Protein AF-0000000082201082 (afdb_homodimer)

pLDDT: mean 95.11, std 5.82, range [63.28, 98.88]

Sequence (204 aa):
MTQQGAVLQGYNNELVKCIEDLCMQREELNKQIQQAELEKNKLQHEIRILSEQLECVCESLAQKTASRNELDKILAETETAYMKILDSSRMLLNVLKKEVGNMTQQGAVLQGYNNELVKCIEDLCMQREELNKQIQQAELEKNKLQHEIRILSEQLECVCESLAQKTASRNELDKILAETETAYMKILDSSRMLLNVLKKEVGN

InterPro domains:
  IPR033362 SSNA1 family [PF27720] (6-101)
  IPR033362 SSNA1 family [PTHR28661] (2-101)

Secondary structure (DSSP, 8-state):
-HHHHHHHHHHHHHHHHHHHHHHHHHHHHHHHHHHHHHHHHHHHHHHHHHHHHHHHHHHHHHHHHHHHHHHHHHHHHHHHHHHHHHHHHHHHHHHHHHHHH-/-HHHHHHHHHHHHHHHHHHHHHHHHHHHHHHHHHHHHHHHHHHHHHHHHHHHHHHHHHHHHHHHHHHHHHHHHHHHHHHHHHHHHHHHHHHHHHHHHHHHH-

Organism: NCBI:txid1825980

Foldseek 3Di:
DVVVVVVVVVVVVVVVVVVVVVVVVVVVVVVVVVVVVVVVVVVVVVVVVVVVVVVVVVVVVVVVVVVVVVVVVVVVVVVVVVVVVVVVVVVVVVVVVVVVVD/DVVVVVVVVVVVVVVVVVVVVVVVVVVVVVVVVVVVVVVVVVVVVVVVVVVVVVVVVVVVVVVVVVVVVVVVVVVVVVVVVVVVVVVVVVVVVVVVVVVVVD

Solvent-accessible surface area (backbone atoms only — not comparable to full-atom values): 10753 Å² total; per-residue (Å²): 113,70,66,59,50,54,50,53,53,50,53,50,54,51,49,55,50,51,53,51,51,52,51,51,52,46,52,52,45,50,52,52,45,53,52,45,50,52,49,44,52,50,45,52,52,51,42,50,52,50,50,52,51,43,50,52,48,52,50,49,42,53,53,51,51,51,52,43,52,52,48,50,51,50,52,52,52,48,52,52,54,52,49,51,54,52,51,50,52,52,52,53,51,52,56,50,50,55,60,69,76,103,115,70,66,60,51,54,51,52,51,48,53,49,53,52,49,55,49,52,52,50,51,51,51,50,51,46,53,52,46,50,51,52,45,54,54,44,51,53,48,46,52,51,46,51,52,52,43,50,54,49,49,53,52,42,50,53,50,52,53,50,42,52,52,52,51,51,50,44,53,51,48,50,52,49,49,52,52,47,52,53,53,52,49,51,52,51,51,52,53,51,51,53,50,54,57,50,52,56,59,70,74,103

Radius of gyration: 44.05 Å; Cα contacts (8 Å, |Δi|>4): 65; chains: 2; bounding box: 27×140×74 Å

Structure (mmCIF, N/CA/C/O backbone):
data_AF-0000000082201082-model_v1
#
loop_
_entity.id
_entity.type
_entity.pdbx_description
1 polymer 'SSNA1 protein'
#
loop_
_atom_site.group_PDB
_atom_site.id
_atom_site.type_symbol
_atom_site.label_atom_id
_atom_site.label_alt_id
_atom_site.label_comp_id
_atom_site.label_asym_id
_atom_site.label_entity_id
_atom_site.label_seq_id
_atom_site.pdbx_PDB_ins_code
_atom_site.Cartn_x
_atom_site.Cartn_y
_atom_site.Cartn_z
_atom_site.occupancy
_atom_site.B_iso_or_equiv
_atom_site.auth_seq_id
_atom_site.auth_comp_id
_atom_site.auth_asym_id
_atom_site.auth_atom_id
_atom_site.pdbx_PDB_model_num
ATOM 1 N N . MET A 1 1 ? -5.82 -65.062 -29.922 1 63.28 1 MET A N 1
ATOM 2 C CA . MET A 1 1 ? -4.719 -64.188 -29.531 1 63.28 1 MET A CA 1
ATOM 3 C C . MET A 1 1 ? -4.91 -62.812 -30.109 1 63.28 1 MET A C 1
ATOM 5 O O . MET A 1 1 ? -4.469 -61.812 -29.516 1 63.28 1 MET A O 1
ATOM 9 N N . THR A 1 2 ? -5.66 -62.719 -31.188 1 74.75 2 THR A N 1
ATOM 10 C CA . THR A 1 2 ? -5.926 -61.5 -31.953 1 74.75 2 THR A CA 1
ATOM 11 C C . THR A 1 2 ? -6.742 -60.5 -31.125 1 74.75 2 THR A C 1
ATOM 13 O O . THR A 1 2 ? -6.449 -59.312 -31.125 1 74.75 2 THR A O 1
ATOM 16 N N . GLN A 1 3 ? -7.672 -61.062 -30.266 1 80.88 3 GLN A N 1
ATOM 17 C CA . GLN A 1 3 ? -8.562 -60.156 -29.531 1 80.88 3 GLN A CA 1
ATOM 18 C C . GLN A 1 3 ? -7.84 -59.5 -28.359 1 80.88 3 GLN A C 1
ATOM 20 O O . GLN A 1 3 ? -7.996 -58.312 -28.141 1 80.88 3 GLN A O 1
ATOM 25 N N . GLN A 1 4 ? -7.016 -60.25 -27.688 1 85.94 4 GLN A N 1
ATOM 26 C CA . GLN A 1 4 ? -6.27 -59.719 -26.547 1 85.94 4 GLN A CA 1
ATOM 27 C C . GLN A 1 4 ? -5.262 -58.656 -27 1 85.94 4 GLN A C 1
ATOM 29 O O . GLN A 1 4 ? -5.043 -57.656 -26.297 1 85.94 4 GLN A O 1
ATOM 34 N N . GLY A 1 5 ? -4.754 -58.875 -28.094 1 82.56 5 GLY A N 1
ATOM 35 C CA . GLY A 1 5 ? -3.826 -57.875 -28.641 1 82.56 5 GLY A CA 1
ATOM 36 C C . GLY A 1 5 ? -4.477 -56.531 -28.922 1 82.56 5 GLY A C 1
ATOM 37 O O . GLY A 1 5 ? -3.902 -55.5 -28.625 1 82.56 5 GLY A O 1
ATOM 38 N N . ALA A 1 6 ? -5.645 -56.625 -29.469 1 86.31 6 ALA A N 1
ATOM 39 C CA . ALA A 1 6 ? -6.391 -55.406 -29.766 1 86.31 6 ALA A CA 1
ATOM 40 C C . ALA A 1 6 ? -6.762 -54.656 -28.484 1 86.31 6 ALA A C 1
ATOM 42 O O . ALA A 1 6 ? -6.695 -53.438 -28.422 1 86.31 6 ALA A O 1
ATOM 43 N N . VAL A 1 7 ? -7.055 -55.375 -27.438 1 87.81 7 VAL A N 1
ATOM 44 C CA . VAL A 1 7 ? -7.434 -54.812 -26.156 1 87.81 7 VAL A CA 1
ATOM 45 C C . VAL A 1 7 ? -6.234 -54.094 -25.516 1 87.81 7 VAL A C 1
ATOM 47 O O . VAL A 1 7 ? -6.348 -52.969 -25.031 1 87.81 7 VAL A O 1
ATOM 50 N N . LEU A 1 8 ? -5.043 -54.781 -25.562 1 87.69 8 LEU A N 1
ATOM 51 C CA . LEU A 1 8 ? -3.826 -54.188 -25 1 87.69 8 LEU A CA 1
ATOM 52 C C . LEU A 1 8 ? -3.461 -52.906 -25.734 1 87.69 8 LEU A C 1
ATOM 54 O O . LEU A 1 8 ? -3.035 -51.938 -25.094 1 87.69 8 LEU A O 1
ATOM 58 N N . GLN A 1 9 ? -3.566 -52.938 -27.031 1 91.12 9 GLN A N 1
ATOM 59 C CA . GLN A 1 9 ? -3.303 -51.75 -27.812 1 91.12 9 GLN A CA 1
ATOM 60 C C . GLN A 1 9 ? -4.258 -50.625 -27.438 1 91.12 9 GLN A C 1
ATOM 62 O O . GLN A 1 9 ? -3.859 -49.438 -27.375 1 91.12 9 GLN A O 1
ATOM 67 N N . GLY A 1 10 ? -5.516 -51 -27.219 1 90.94 10 GLY A N 1
ATOM 68 C CA . GLY A 1 10 ? -6.492 -50 -26.781 1 90.94 10 GLY A CA 1
ATOM 69 C C . GLY A 1 10 ? -6.137 -49.344 -25.453 1 90.94 10 GLY A C 1
ATOM 70 O O . GLY A 1 10 ? -6.191 -48.125 -25.328 1 90.94 10 GLY A O 1
ATOM 71 N N . TYR A 1 11 ? -5.758 -50.125 -24.438 1 90.62 11 TYR A N 1
ATOM 72 C CA . TYR A 1 11 ? -5.348 -49.625 -23.141 1 90.62 11 TYR A CA 1
ATOM 73 C C . TYR A 1 11 ? -4.141 -48.688 -23.266 1 90.62 11 TYR A C 1
ATOM 75 O O . TYR A 1 11 ? -4.102 -47.625 -22.656 1 90.62 11 TYR A O 1
ATOM 83 N N . ASN A 1 12 ? -3.197 -49.125 -24.125 1 91.12 12 ASN A N 1
ATOM 84 C CA . ASN A 1 12 ? -1.997 -48.344 -24.344 1 91.12 12 ASN A CA 1
ATOM 85 C C . ASN A 1 12 ? -2.33 -46.969 -24.938 1 91.12 12 ASN A C 1
ATOM 87 O O . ASN A 1 12 ? -1.821 -45.938 -24.469 1 91.12 12 ASN A O 1
ATOM 91 N N . ASN A 1 13 ? -3.18 -46.969 -25.906 1 94.06 13 ASN A N 1
ATOM 92 C CA . ASN A 1 13 ? -3.584 -45.688 -26.531 1 94.06 13 ASN A CA 1
ATOM 93 C C . ASN A 1 13 ? -4.281 -44.781 -25.531 1 94.06 13 ASN A C 1
ATOM 95 O O . ASN A 1 13 ? -4.023 -43.562 -25.5 1 94.06 13 ASN A O 1
ATOM 99 N N . GLU A 1 14 ? -5.141 -45.406 -24.688 1 94.38 14 GLU A N 1
ATOM 100 C CA . GLU A 1 14 ? -5.852 -44.625 -23.672 1 94.38 14 GLU A CA 1
ATOM 101 C C . GLU A 1 14 ? -4.891 -44.062 -22.625 1 94.38 14 GLU A C 1
ATOM 103 O O . GLU A 1 14 ? -5.027 -42.938 -22.188 1 94.38 14 GLU A O 1
ATOM 108 N N . LEU A 1 15 ? -3.912 -44.844 -22.234 1 94.44 15 LEU A N 1
ATOM 109 C CA . LEU A 1 15 ? -2.914 -44.406 -21.266 1 94.44 15 LEU A CA 1
ATOM 110 C C . LEU A 1 15 ? -2.092 -43.25 -21.812 1 94.44 15 LEU A C 1
ATOM 112 O O . LEU A 1 15 ? -1.869 -42.25 -21.109 1 94.44 15 LEU A O 1
ATOM 116 N N . VAL A 1 16 ? -1.631 -43.375 -23.047 1 93.94 16 VAL A N 1
ATOM 117 C CA . VAL A 1 16 ? -0.824 -42.312 -23.672 1 93.94 16 VAL A CA 1
ATOM 118 C C . VAL A 1 16 ? -1.623 -41.031 -23.75 1 93.94 16 VAL A C 1
ATOM 120 O O . VAL A 1 16 ? -1.108 -39.938 -23.438 1 93.94 16 VAL A O 1
ATOM 123 N N . LYS A 1 17 ? -2.885 -41.188 -24.078 1 96.19 17 LYS A N 1
ATOM 124 C CA . LYS A 1 17 ? -3.752 -40 -24.156 1 96.19 17 LYS A CA 1
ATOM 125 C C . LYS A 1 17 ? -3.924 -39.344 -22.797 1 96.19 17 LYS A C 1
ATOM 127 O O . LYS A 1 17 ? -3.879 -38.125 -22.688 1 96.19 17 LYS A O 1
ATOM 132 N N . CYS A 1 18 ? -4.141 -40.125 -21.844 1 95.5 18 CYS A N 1
ATOM 133 C CA . CYS A 1 18 ? -4.34 -39.625 -20.484 1 95.5 18 CYS A CA 1
ATOM 134 C C . CYS A 1 18 ? -3.102 -38.875 -20 1 95.5 18 CYS A C 1
ATOM 136 O O . CYS A 1 18 ? -3.211 -37.812 -19.391 1 95.5 18 CYS A O 1
ATOM 138 N N . ILE A 1 19 ? -1.917 -39.406 -20.234 1 95.5 19 ILE A N 1
ATOM 139 C CA . ILE A 1 19 ? -0.666 -38.781 -19.812 1 95.5 19 ILE A CA 1
ATOM 140 C C . ILE A 1 19 ? -0.489 -37.438 -20.531 1 95.5 19 ILE A C 1
ATOM 142 O O . ILE A 1 19 ? -0.065 -36.438 -19.938 1 95.5 19 ILE A O 1
ATOM 146 N N . GLU A 1 20 ? -0.812 -37.469 -21.797 1 96.56 20 GLU A N 1
ATOM 147 C CA . GLU A 1 20 ? -0.73 -36.219 -22.562 1 96.56 20 GLU A CA 1
ATOM 148 C C . GLU A 1 20 ? -1.664 -35.156 -21.984 1 96.56 20 GLU A C 1
ATOM 150 O O . GLU A 1 20 ? -1.295 -34 -21.891 1 96.56 20 GLU A O 1
ATOM 155 N N . ASP A 1 21 ? -2.875 -35.562 -21.641 1 97.12 21 ASP A N 1
ATOM 156 C CA . ASP A 1 21 ? -3.844 -34.625 -21.047 1 97.12 21 ASP A CA 1
ATOM 157 C C . ASP A 1 21 ? -3.318 -34.062 -19.734 1 97.12 21 ASP A C 1
ATOM 159 O O . ASP A 1 21 ? -3.471 -32.875 -19.469 1 97.12 21 ASP A O 1
ATOM 163 N N . LEU A 1 22 ? -2.764 -34.875 -18.938 1 96.94 22 LEU A N 1
ATOM 164 C CA . LEU A 1 22 ? -2.195 -34.406 -17.672 1 96.94 22 LEU A CA 1
ATOM 165 C C . LEU A 1 22 ? -1.064 -33.438 -17.891 1 96.94 22 LEU A C 1
ATOM 167 O O . LEU A 1 22 ? -0.954 -32.438 -17.172 1 96.94 22 LEU A O 1
ATOM 171 N N . CYS A 1 23 ? -0.235 -33.656 -18.906 1 96.38 23 CYS A N 1
ATOM 172 C CA . CYS A 1 23 ? 0.852 -32.75 -19.25 1 96.38 23 CYS A CA 1
ATOM 173 C C . CYS A 1 23 ? 0.312 -31.391 -19.672 1 96.38 23 CYS A C 1
ATOM 175 O O . CYS A 1 23 ? 0.855 -30.344 -19.297 1 96.38 23 CYS A O 1
ATOM 177 N N . MET A 1 24 ? -0.722 -31.438 -20.406 1 97.38 24 MET A N 1
ATOM 178 C CA . MET A 1 24 ? -1.335 -30.188 -20.859 1 97.38 24 MET A CA 1
ATOM 179 C C . MET A 1 24 ? -1.891 -29.406 -19.672 1 97.38 24 MET A C 1
ATOM 181 O O . MET A 1 24 ? -1.757 -28.172 -19.625 1 97.38 24 MET A O 1
ATOM 185 N N . GLN A 1 25 ? -2.49 -30.125 -18.781 1 97.38 25 GLN A N 1
ATOM 186 C CA . GLN A 1 25 ? -3.014 -29.484 -17.578 1 97.38 25 GLN A CA 1
ATOM 187 C C . GLN A 1 25 ? -1.896 -28.828 -16.781 1 97.38 25 GLN A C 1
ATOM 189 O O . GLN A 1 25 ? -2.047 -27.703 -16.281 1 97.38 25 GLN A O 1
ATOM 194 N N . ARG A 1 26 ? -0.823 -29.516 -16.625 1 98.19 26 ARG A N 1
ATOM 195 C CA . ARG A 1 26 ? 0.329 -28.984 -15.898 1 98.19 26 ARG A CA 1
ATOM 196 C C . ARG A 1 26 ? 0.864 -27.719 -16.578 1 98.19 26 ARG A C 1
ATOM 198 O O . ARG A 1 26 ? 1.202 -26.75 -15.906 1 98.19 26 ARG A O 1
ATOM 205 N N . GLU A 1 27 ? 0.968 -27.781 -17.891 1 97.19 27 GLU A N 1
ATOM 206 C CA . GLU A 1 27 ? 1.454 -26.625 -18.625 1 97.19 27 GLU A CA 1
ATOM 207 C C . GLU A 1 27 ? 0.532 -25.422 -18.438 1 97.19 27 GLU A C 1
ATOM 209 O O . GLU A 1 27 ? 1 -24.281 -18.312 1 97.19 27 GLU A O 1
ATOM 214 N N . GLU A 1 28 ? -0.729 -25.719 -18.5 1 97.44 28 GLU A N 1
ATOM 215 C CA . GLU A 1 28 ? -1.697 -24.641 -18.281 1 97.44 28 GLU A CA 1
ATOM 216 C C . GLU A 1 28 ? -1.565 -24.047 -16.891 1 97.44 28 GLU A C 1
ATOM 218 O O . GLU A 1 28 ? -1.606 -22.828 -16.719 1 97.44 28 GLU A O 1
ATOM 223 N N . LEU A 1 29 ? -1.402 -24.844 -15.891 1 98.19 29 LEU A N 1
ATOM 224 C CA . LEU A 1 29 ? -1.2 -24.375 -14.523 1 98.19 29 LEU A CA 1
ATOM 225 C C . LEU A 1 29 ? 0.074 -23.531 -14.422 1 98.19 29 LEU A C 1
ATOM 227 O O . LEU A 1 29 ? 0.088 -22.5 -13.766 1 98.19 29 LEU A O 1
ATOM 231 N N . ASN A 1 30 ? 1.052 -23.984 -15.07 1 98.19 30 ASN A N 1
ATOM 232 C CA . ASN A 1 30 ? 2.305 -23.234 -15.07 1 98.19 30 ASN A CA 1
ATOM 233 C C . ASN A 1 30 ? 2.123 -21.828 -15.656 1 98.19 30 ASN A C 1
ATOM 235 O O . ASN A 1 30 ? 2.652 -20.859 -15.125 1 98.19 30 ASN A O 1
ATOM 239 N N . LYS A 1 31 ? 1.39 -21.812 -16.719 1 98.31 31 LYS A N 1
ATOM 240 C CA . LYS A 1 31 ? 1.106 -20.516 -17.328 1 98.31 31 LYS A CA 1
ATOM 241 C C . LYS A 1 31 ? 0.348 -19.609 -16.359 1 98.31 31 LYS A C 1
ATOM 243 O O . LYS A 1 31 ? 0.66 -18.422 -16.234 1 98.31 31 LYS A O 1
ATOM 248 N N . GLN A 1 32 ? -0.612 -20.156 -15.711 1 98.38 32 GLN A N 1
ATOM 249 C CA . GLN A 1 32 ? -1.403 -19.391 -14.75 1 98.38 32 GLN A CA 1
ATOM 250 C C . GLN A 1 32 ? -0.54 -18.906 -13.594 1 98.38 32 GLN A C 1
ATOM 252 O O . GLN A 1 32 ? -0.704 -17.781 -13.117 1 98.38 32 GLN A O 1
ATOM 257 N N . ILE A 1 33 ? 0.316 -19.672 -13.148 1 98.81 33 ILE A N 1
ATOM 258 C CA . ILE A 1 33 ? 1.214 -19.312 -12.055 1 98.81 33 ILE A CA 1
ATOM 259 C C . ILE A 1 33 ? 2.127 -18.172 -12.484 1 98.81 33 ILE A C 1
ATOM 261 O O . ILE A 1 33 ? 2.32 -17.203 -11.742 1 98.81 33 ILE A O 1
ATOM 265 N N . GLN A 1 34 ? 2.643 -18.281 -13.641 1 98.56 34 GLN A N 1
ATOM 266 C CA . GLN A 1 34 ? 3.504 -17.219 -14.156 1 98.56 34 GLN A CA 1
ATOM 267 C C . GLN A 1 34 ? 2.754 -15.898 -14.25 1 98.56 34 GLN A C 1
ATOM 269 O O . GLN A 1 34 ? 3.287 -14.852 -13.883 1 98.56 34 GLN A O 1
ATOM 274 N N . GLN A 1 35 ? 1.575 -15.969 -14.719 1 98.31 35 GLN A N 1
ATOM 275 C CA . GLN A 1 35 ? 0.752 -14.773 -14.828 1 98.31 35 GLN A CA 1
ATOM 276 C C . GLN A 1 35 ? 0.464 -14.172 -13.453 1 98.31 35 GLN A C 1
ATOM 278 O O . GLN A 1 35 ? 0.533 -12.961 -13.266 1 98.31 35 GLN A O 1
ATOM 283 N N . ALA A 1 36 ? 0.2 -14.977 -12.531 1 98.06 36 ALA A N 1
ATOM 284 C CA . ALA A 1 36 ? -0.081 -14.523 -11.172 1 98.06 36 ALA A CA 1
ATOM 285 C C . ALA A 1 36 ? 1.162 -13.914 -10.531 1 98.06 36 ALA A C 1
ATOM 287 O O . ALA A 1 36 ? 1.068 -12.93 -9.797 1 98.06 36 ALA A O 1
ATOM 288 N N . GLU A 1 37 ? 2.266 -14.523 -10.797 1 98.56 37 GLU A N 1
ATOM 289 C CA . GLU A 1 37 ? 3.521 -13.992 -10.281 1 98.56 37 GLU A CA 1
ATOM 290 C C . GLU A 1 37 ? 3.791 -12.594 -10.828 1 98.56 37 GLU A C 1
ATOM 292 O O . GLU A 1 37 ? 4.262 -11.719 -10.102 1 98.56 37 GLU A O 1
ATOM 297 N N . LEU A 1 38 ? 3.557 -12.414 -12.07 1 98.25 38 LEU A N 1
ATOM 298 C CA . LEU A 1 38 ? 3.725 -11.094 -12.672 1 98.25 38 LEU A CA 1
ATOM 299 C C . LEU A 1 38 ? 2.793 -10.078 -12.016 1 98.25 38 LEU A C 1
ATOM 301 O O . LEU A 1 38 ? 3.207 -8.961 -11.719 1 98.25 38 LEU A O 1
ATOM 305 N N . GLU A 1 39 ? 1.596 -10.484 -11.844 1 98.44 39 GLU A N 1
ATOM 306 C CA . GLU A 1 39 ? 0.634 -9.617 -11.172 1 98.44 39 GLU A CA 1
ATOM 307 C C . GLU A 1 39 ? 1.084 -9.289 -9.75 1 98.44 39 GLU A C 1
ATOM 309 O O . GLU A 1 39 ? 0.99 -8.141 -9.312 1 98.44 39 GLU A O 1
ATOM 314 N N . LYS A 1 40 ? 1.502 -10.227 -9.031 1 98.81 40 LYS A N 1
ATOM 315 C CA . LYS A 1 40 ? 2.016 -10.047 -7.68 1 98.81 40 LYS A CA 1
ATOM 316 C C . LYS A 1 40 ? 3.121 -8.992 -7.648 1 98.81 40 LYS A C 1
ATOM 318 O O . LYS A 1 40 ? 3.107 -8.094 -6.801 1 98.81 40 LYS A O 1
ATOM 323 N N . ASN A 1 41 ? 4.051 -9.148 -8.555 1 98.75 41 ASN A N 1
ATOM 324 C CA . ASN A 1 41 ? 5.172 -8.219 -8.617 1 98.75 41 ASN A CA 1
ATOM 325 C C . ASN A 1 41 ? 4.703 -6.797 -8.914 1 98.75 41 ASN A C 1
ATOM 327 O O . ASN A 1 41 ? 5.223 -5.832 -8.352 1 98.75 41 ASN A O 1
ATOM 331 N N . LYS A 1 42 ? 3.785 -6.711 -9.789 1 98.75 42 LYS A N 1
ATOM 332 C CA . LYS A 1 42 ? 3.227 -5.406 -10.133 1 98.75 42 LYS A CA 1
ATOM 333 C C . LYS A 1 42 ? 2.568 -4.754 -8.922 1 98.75 42 LYS A C 1
ATOM 335 O O . LYS A 1 42 ? 2.811 -3.582 -8.633 1 98.75 42 LYS A O 1
ATOM 340 N N . LEU A 1 43 ? 1.764 -5.48 -8.211 1 98.88 43 LEU A N 1
ATOM 341 C CA . LEU A 1 43 ? 1.062 -4.973 -7.035 1 98.88 43 LEU A CA 1
ATOM 342 C C . LEU A 1 43 ? 2.047 -4.57 -5.941 1 98.88 43 LEU A C 1
ATOM 344 O O . LEU A 1 43 ? 1.912 -3.506 -5.336 1 98.88 43 LEU A O 1
ATOM 348 N N . GLN A 1 44 ? 3.006 -5.367 -5.715 1 98.81 44 GLN A N 1
ATOM 349 C CA . GLN A 1 44 ? 4.023 -5.074 -4.715 1 98.81 44 GLN A CA 1
ATOM 350 C C . GLN A 1 44 ? 4.754 -3.771 -5.035 1 98.81 44 GLN A C 1
ATOM 352 O O . GLN A 1 44 ? 5.027 -2.969 -4.145 1 98.81 44 GLN A O 1
ATOM 357 N N . HIS A 1 45 ? 5.102 -3.656 -6.32 1 98.69 45 HIS A N 1
ATOM 358 C CA . HIS A 1 45 ? 5.785 -2.441 -6.746 1 98.69 45 HIS A CA 1
ATOM 359 C C . HIS A 1 45 ? 4.91 -1.211 -6.531 1 98.69 45 HIS A C 1
ATOM 361 O O . HIS A 1 45 ? 5.379 -0.198 -6.004 1 98.69 45 HIS A O 1
ATOM 367 N N . GLU A 1 46 ? 3.639 -1.274 -6.852 1 98.69 46 GLU A N 1
ATOM 368 C CA . GLU A 1 46 ? 2.701 -0.168 -6.676 1 98.69 46 GLU A CA 1
ATOM 369 C C . GLU A 1 46 ? 2.531 0.185 -5.203 1 98.69 46 GLU A C 1
ATOM 371 O O . GLU A 1 46 ? 2.529 1.362 -4.836 1 98.69 46 GLU A O 1
ATOM 376 N N . ILE A 1 47 ? 2.408 -0.763 -4.367 1 98.88 47 ILE A N 1
ATOM 377 C CA . ILE A 1 47 ? 2.258 -0.553 -2.93 1 98.88 47 ILE A CA 1
ATOM 378 C C . ILE A 1 47 ? 3.504 0.137 -2.377 1 98.88 47 ILE A C 1
ATOM 380 O O . ILE A 1 47 ? 3.4 1.056 -1.561 1 98.88 47 ILE A O 1
ATOM 384 N N . ARG A 1 48 ? 4.625 -0.337 -2.896 1 98.75 48 ARG A N 1
ATOM 385 C CA . ARG A 1 48 ? 5.883 0.252 -2.447 1 98.75 48 ARG A CA 1
ATOM 386 C C . ARG A 1 48 ? 5.941 1.739 -2.781 1 98.75 48 ARG A C 1
ATOM 388 O O . ARG A 1 48 ? 6.289 2.559 -1.929 1 98.75 48 ARG A O 1
ATOM 395 N N . ILE A 1 49 ? 5.551 2.098 -3.984 1 98.81 49 ILE A N 1
ATOM 396 C CA . ILE A 1 49 ? 5.574 3.484 -4.438 1 98.81 49 ILE A CA 1
ATOM 397 C C . ILE A 1 49 ? 4.621 4.32 -3.592 1 98.81 49 ILE A C 1
ATOM 399 O O . ILE A 1 49 ? 4.992 5.387 -3.096 1 98.81 49 ILE A O 1
ATOM 403 N N . LEU A 1 50 ? 3.473 3.916 -3.365 1 98.81 50 LEU A N 1
ATOM 404 C CA . LEU A 1 50 ? 2.469 4.637 -2.59 1 98.81 50 LEU A CA 1
ATOM 405 C C . LEU A 1 50 ? 2.904 4.777 -1.136 1 98.81 50 LEU A C 1
ATOM 407 O O . LEU A 1 50 ? 2.654 5.805 -0.505 1 98.81 50 LEU A O 1
ATOM 411 N N . SER A 1 51 ? 3.545 3.752 -0.596 1 98.75 51 SER A N 1
ATOM 412 C CA . SER A 1 51 ? 4.027 3.791 0.781 1 98.75 51 SER A CA 1
ATOM 413 C C . SER A 1 51 ? 5.102 4.855 0.959 1 98.75 51 SER A C 1
ATOM 415 O O . SER A 1 51 ? 5.145 5.539 1.985 1 98.75 51 SER A O 1
ATOM 417 N N . GLU A 1 52 ? 5.969 4.938 -0.022 1 98.62 52 GLU A N 1
ATOM 418 C CA . GLU A 1 52 ? 6.984 5.984 0.018 1 98.62 52 GLU A CA 1
ATOM 419 C C . GLU A 1 52 ? 6.348 7.371 -0.025 1 98.62 52 GLU A C 1
ATOM 421 O O . GLU A 1 52 ? 6.762 8.273 0.707 1 98.62 52 GLU A O 1
ATOM 426 N N . GLN A 1 53 ? 5.395 7.547 -0.887 1 98.69 53 GLN A N 1
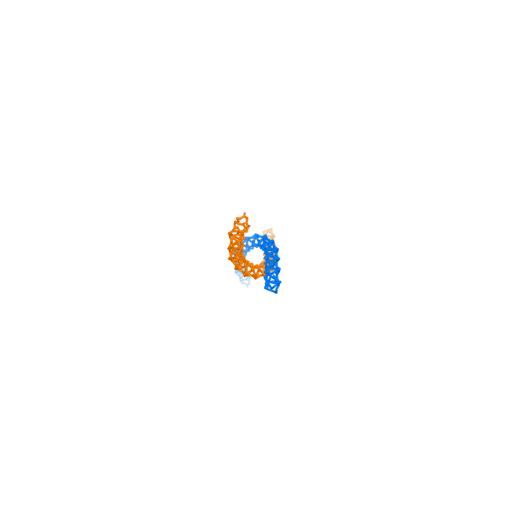ATOM 427 C CA . GLN A 1 5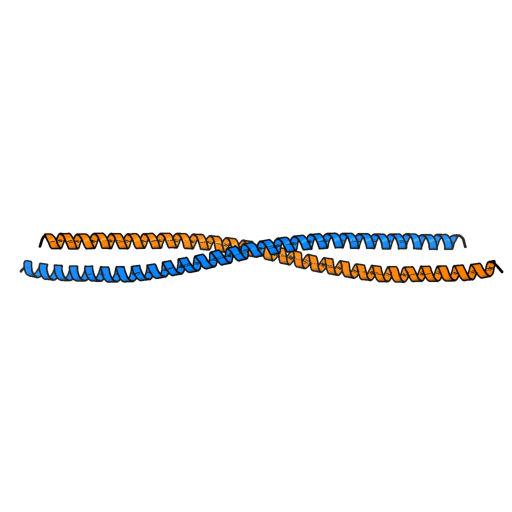3 ? 4.66 8.805 -0.958 1 98.69 53 GLN A CA 1
ATOM 428 C C . GLN A 1 53 ? 3.971 9.109 0.368 1 98.69 53 GLN A C 1
ATOM 430 O O . GLN A 1 53 ? 3.979 10.258 0.826 1 98.69 53 GLN A O 1
ATOM 435 N N . LEU A 1 54 ? 3.322 8.102 0.975 1 98.75 54 LEU A N 1
ATOM 436 C CA . LEU A 1 54 ? 2.658 8.25 2.266 1 98.75 54 LEU A CA 1
ATOM 437 C C . LEU A 1 54 ? 3.643 8.719 3.332 1 98.75 54 LEU A C 1
ATOM 439 O O . LEU A 1 54 ? 3.32 9.594 4.137 1 98.75 54 LEU A O 1
ATOM 443 N N . GLU A 1 55 ? 4.832 8.164 3.334 1 98.62 55 GLU A N 1
ATOM 444 C CA . GLU A 1 55 ? 5.863 8.562 4.289 1 98.62 55 GLU A CA 1
ATOM 445 C C . GLU A 1 55 ? 6.234 10.031 4.129 1 98.62 55 GLU A C 1
ATOM 447 O O . GLU A 1 55 ? 6.344 10.758 5.113 1 98.62 55 GLU A O 1
ATOM 452 N N . CYS A 1 56 ? 6.426 10.461 2.918 1 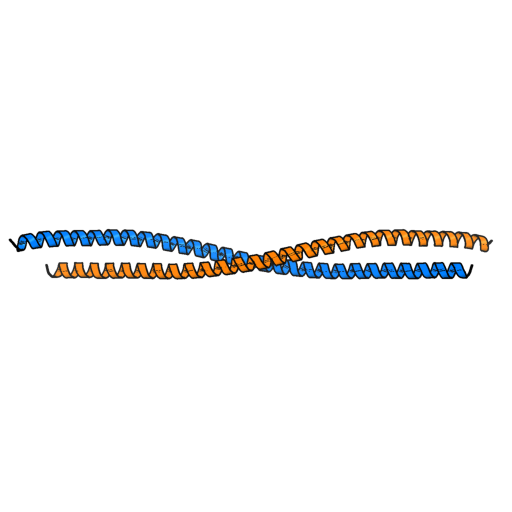98.56 56 CYS A N 1
ATOM 453 C CA . CYS A 1 56 ? 6.754 11.852 2.633 1 98.56 56 CYS A CA 1
ATOM 454 C C . CYS A 1 56 ? 5.648 12.781 3.127 1 98.56 56 CYS A C 1
ATOM 456 O O . CYS A 1 56 ? 5.93 13.805 3.76 1 98.56 56 CYS A O 1
ATOM 458 N N . VAL A 1 57 ? 4.41 12.445 2.805 1 98.75 57 VAL A N 1
ATOM 459 C CA . VAL A 1 57 ? 3.271 13.258 3.229 1 98.75 57 VAL A CA 1
ATOM 460 C C . VAL A 1 57 ? 3.213 13.305 4.754 1 98.75 57 VAL A C 1
ATOM 462 O O . VAL A 1 57 ? 2.957 14.359 5.34 1 98.75 57 VAL A O 1
ATOM 465 N N . CYS A 1 58 ? 3.451 12.156 5.402 1 98.44 58 CYS A N 1
ATOM 466 C CA . CYS A 1 58 ? 3.438 12.102 6.859 1 98.44 58 CYS A CA 1
ATOM 467 C C . CYS A 1 58 ? 4.52 12.992 7.453 1 98.44 58 CYS A C 1
ATOM 469 O O . CYS A 1 58 ? 4.281 13.695 8.438 1 98.44 58 CYS A O 1
ATOM 471 N N . GLU A 1 59 ? 5.684 13.023 6.824 1 98.38 59 GLU A N 1
ATOM 472 C CA . GLU A 1 59 ? 6.766 13.891 7.277 1 98.38 59 GLU A CA 1
ATOM 473 C C . GLU A 1 59 ? 6.398 15.367 7.109 1 98.38 59 GLU A C 1
ATOM 475 O O . GLU A 1 59 ? 6.633 16.172 8.008 1 98.38 59 GLU A O 1
ATOM 480 N N . SER A 1 60 ? 5.879 15.68 5.977 1 98.31 60 SER A N 1
ATOM 481 C CA . SER A 1 60 ? 5.43 17.031 5.703 1 98.31 60 SER A CA 1
ATOM 482 C C . SER A 1 60 ? 4.367 17.484 6.703 1 98.31 60 SER A C 1
ATOM 484 O O . SER A 1 60 ? 4.422 18.609 7.215 1 98.31 60 SER A O 1
ATOM 486 N N . LEU A 1 61 ? 3.379 16.656 6.973 1 98.56 61 LEU A N 1
ATOM 487 C CA . LEU A 1 61 ? 2.311 16.922 7.926 1 98.56 61 LEU A CA 1
ATOM 488 C C . LEU A 1 61 ? 2.879 17.203 9.312 1 98.56 61 LEU A C 1
ATOM 490 O O . LEU A 1 61 ? 2.459 18.141 9.984 1 98.56 61 LEU A O 1
ATOM 494 N N . ALA A 1 62 ? 3.867 16.422 9.719 1 98.19 62 ALA A N 1
ATOM 495 C CA . ALA A 1 62 ? 4.488 16.594 11.031 1 98.19 62 ALA A CA 1
ATOM 496 C C . ALA A 1 62 ? 5.203 17.938 11.133 1 98.19 62 ALA A C 1
ATOM 498 O O . ALA A 1 62 ? 5.07 18.641 12.133 1 98.19 62 ALA A O 1
ATOM 499 N N . GLN A 1 63 ? 5.926 18.297 10.062 1 98.5 63 GLN A N 1
ATOM 500 C CA . GLN A 1 63 ? 6.652 19.562 10.023 1 98.5 63 GLN A CA 1
ATOM 501 C C . GLN A 1 63 ? 5.691 20.75 10.07 1 98.5 63 GLN A C 1
ATOM 503 O O . GLN A 1 63 ? 5.895 21.688 10.836 1 98.5 63 GLN A O 1
ATOM 508 N N . LYS A 1 64 ? 4.699 20.734 9.305 1 98.44 64 LYS A N 1
ATOM 509 C CA . LYS A 1 64 ? 3.725 21.812 9.242 1 98.44 64 LYS A CA 1
ATOM 510 C C . LYS A 1 64 ? 2.973 21.953 10.562 1 98.44 64 LYS A C 1
ATOM 512 O O . LYS A 1 64 ? 2.709 23.062 11.023 1 98.44 64 LYS A O 1
ATOM 517 N N . THR A 1 65 ? 2.627 20.812 11.133 1 98.62 65 THR A N 1
ATOM 518 C CA . THR A 1 65 ? 1.939 20.812 12.422 1 98.62 65 THR A CA 1
ATOM 519 C C . THR A 1 65 ? 2.824 21.422 13.508 1 98.62 65 THR A C 1
ATOM 521 O O . THR A 1 65 ? 2.355 22.219 14.32 1 98.62 65 THR A O 1
ATOM 524 N N . ALA A 1 66 ? 4.098 21.109 13.523 1 98.06 66 ALA A N 1
ATOM 525 C CA . ALA A 1 66 ? 5.039 21.688 14.484 1 98.06 66 ALA A CA 1
ATOM 526 C C . ALA A 1 66 ? 5.141 23.203 14.305 1 98.06 66 ALA A C 1
ATOM 528 O O . ALA A 1 66 ? 5.133 23.938 15.289 1 98.06 66 ALA A O 1
ATOM 529 N N . SER A 1 67 ? 5.25 23.625 13.102 1 98.38 67 SER A N 1
ATOM 530 C CA . SER A 1 67 ? 5.312 25.047 12.789 1 98.38 67 SER A CA 1
ATOM 531 C C . SER A 1 67 ? 4.062 25.766 13.281 1 98.38 67 SER A C 1
ATOM 533 O O . SER A 1 67 ? 4.156 26.844 13.867 1 98.38 67 SER A O 1
ATOM 535 N N . ARG A 1 68 ? 2.928 25.203 12.945 1 98.44 68 ARG A N 1
ATOM 536 C CA . ARG A 1 68 ? 1.661 25.781 13.391 1 98.44 68 ARG A CA 1
ATOM 537 C C . ARG A 1 68 ? 1.62 25.891 14.906 1 98.44 68 ARG A C 1
ATOM 539 O O . ARG A 1 68 ? 1.198 26.922 15.445 1 98.44 68 ARG A O 1
ATOM 546 N N . ASN A 1 69 ? 2.07 24.906 15.641 1 98.19 69 ASN A N 1
ATOM 547 C CA . ASN A 1 69 ? 2.082 24.906 17.094 1 98.19 69 ASN A CA 1
ATOM 548 C C . ASN A 1 69 ? 2.986 26 17.656 1 98.19 69 ASN A C 1
ATOM 550 O O . ASN A 1 69 ? 2.631 26.672 18.625 1 98.19 69 ASN A O 1
ATOM 554 N N . GLU A 1 70 ? 4.117 26.18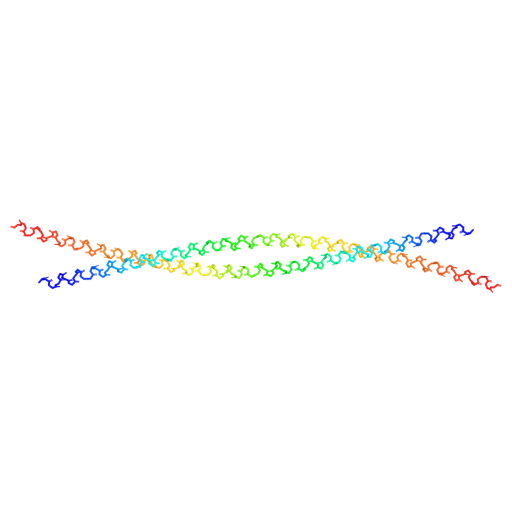8 17.016 1 97.69 70 GLU A N 1
ATOM 555 C CA . GLU A 1 70 ? 5.016 27.266 17.422 1 97.69 70 GLU A CA 1
ATOM 556 C C . GLU A 1 70 ? 4.363 28.641 17.203 1 97.69 70 GLU A C 1
ATOM 558 O O . GLU A 1 70 ? 4.453 29.516 18.078 1 97.69 70 GLU A O 1
ATOM 563 N N . LEU A 1 71 ? 3.719 28.766 16.094 1 97.81 71 LEU A N 1
ATOM 564 C CA . LEU A 1 71 ? 3.014 30 15.797 1 97.81 71 LEU A CA 1
ATOM 565 C C . LEU A 1 71 ? 1.903 30.25 16.812 1 97.81 71 LEU A C 1
ATOM 567 O O . LEU A 1 71 ? 1.694 31.391 17.25 1 97.81 71 LEU A O 1
ATOM 571 N N . ASP A 1 72 ? 1.205 29.281 17.188 1 98 72 ASP A N 1
ATOM 572 C CA . ASP A 1 72 ? 0.16 29.391 18.203 1 98 72 ASP A CA 1
ATOM 573 C C . ASP A 1 72 ? 0.732 29.875 19.531 1 98 72 ASP A C 1
ATOM 575 O O . ASP A 1 72 ? 0.138 30.719 20.203 1 98 72 ASP A O 1
ATOM 579 N N . LYS A 1 73 ? 1.873 29.359 19.859 1 97.94 73 LYS A N 1
ATOM 580 C CA . LYS A 1 73 ? 2.541 29.797 21.078 1 97.94 73 LYS A CA 1
ATOM 581 C C . LYS A 1 73 ? 2.932 31.266 21 1 97.94 73 LYS A C 1
ATOM 583 O O . LYS A 1 73 ? 2.691 32.031 21.938 1 97.94 73 LYS A O 1
ATOM 588 N N . ILE A 1 74 ? 3.465 31.609 19.906 1 98 74 ILE A N 1
ATOM 589 C CA . ILE A 1 74 ? 3.879 33 19.703 1 98 74 ILE A CA 1
ATOM 590 C C . ILE A 1 74 ? 2.664 33.906 19.766 1 98 74 ILE A C 1
ATOM 592 O O . ILE A 1 74 ? 2.701 34.938 20.453 1 98 74 ILE A O 1
ATOM 596 N N . LEU A 1 75 ? 1.628 33.562 19.109 1 97.69 75 LEU A N 1
ATOM 597 C CA . LEU A 1 75 ? 0.414 34.375 19.062 1 97.69 75 LEU A CA 1
ATOM 598 C C . LEU A 1 75 ? -0.194 34.5 20.453 1 97.69 75 LEU A C 1
ATOM 600 O O . LEU A 1 75 ? -0.624 35.594 20.828 1 97.69 75 LEU A O 1
ATOM 604 N N . ALA A 1 76 ? -0.2 33.5 21.219 1 97.38 76 ALA A N 1
ATOM 605 C CA . ALA A 1 76 ? -0.732 33.531 22.578 1 97.38 76 ALA A CA 1
ATOM 606 C C . ALA A 1 76 ? 0.093 34.469 23.453 1 97.38 76 ALA A C 1
ATOM 608 O O . ALA A 1 76 ? -0.459 35.312 24.172 1 97.38 76 ALA A O 1
ATOM 609 N N . GLU A 1 77 ? 1.394 34.344 23.344 1 97.75 77 GLU A N 1
ATOM 610 C CA . GLU A 1 77 ? 2.303 35.188 24.125 1 97.75 77 GLU A CA 1
ATOM 611 C C . GLU A 1 77 ? 2.176 36.656 23.719 1 97.75 77 GLU A C 1
ATOM 613 O O . GLU A 1 77 ? 2.16 37.562 24.578 1 97.75 77 GLU A O 1
ATOM 618 N N . THR A 1 78 ? 2.08 36.875 22.453 1 97.25 78 THR A N 1
ATOM 619 C CA . THR A 1 78 ? 1.957 38.25 21.938 1 97.25 78 THR A CA 1
ATOM 620 C C . THR A 1 78 ? 0.638 38.875 22.359 1 97.25 78 THR A C 1
ATOM 622 O O . THR A 1 78 ? 0.605 40.031 22.781 1 97.25 78 THR A O 1
ATOM 625 N N . GLU A 1 79 ? -0.425 38.094 22.188 1 94.31 79 GLU A N 1
ATOM 626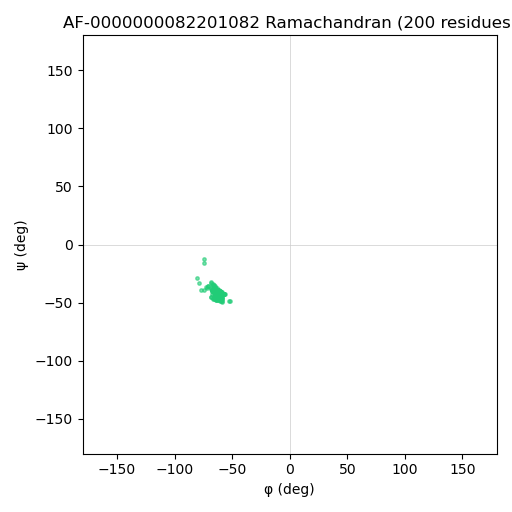 C CA . GLU A 1 79 ? -1.735 38.594 22.594 1 94.31 79 GLU A CA 1
ATOM 627 C C . GLU A 1 79 ? -1.751 38.938 24.078 1 94.31 79 GLU A C 1
ATOM 629 O O . GLU A 1 79 ? -2.293 39.969 24.469 1 94.31 79 GLU A O 1
ATOM 634 N N . THR A 1 80 ? -1.113 38.094 24.906 1 97.06 80 THR A N 1
ATOM 635 C CA . THR A 1 80 ? -1.038 38.344 26.344 1 97.06 80 THR A CA 1
ATOM 636 C C . THR A 1 80 ? -0.243 39.594 26.641 1 97.06 80 THR A C 1
ATOM 638 O O . THR A 1 80 ? -0.685 40.438 27.406 1 97.06 80 THR A O 1
ATOM 641 N N . ALA A 1 81 ? 0.86 39.75 25.984 1 96.06 81 ALA A N 1
ATOM 642 C CA . ALA A 1 81 ? 1.703 40.938 26.172 1 96.06 81 ALA A CA 1
ATOM 643 C C . ALA A 1 81 ? 0.98 42.188 25.719 1 96.06 81 ALA A C 1
ATOM 645 O O . ALA A 1 81 ? 1.012 43.219 26.422 1 96.06 81 ALA A O 1
ATOM 646 N N . TYR A 1 82 ? 0.227 42.094 24.594 1 95 82 TYR A N 1
ATOM 647 C CA . TYR A 1 82 ? -0.504 43.25 24.047 1 95 82 TYR A CA 1
ATOM 648 C C . TYR A 1 82 ? -1.629 43.656 24.984 1 95 82 TYR A C 1
ATOM 650 O O . TYR A 1 82 ? -1.84 44.875 25.219 1 95 82 TYR A O 1
ATOM 658 N N . MET A 1 83 ? -2.246 42.719 25.625 1 94.81 83 MET A N 1
ATOM 659 C CA . MET A 1 83 ? -3.334 43 26.562 1 94.81 83 MET A CA 1
ATOM 660 C C . MET A 1 83 ? -2.816 43.719 27.797 1 94.81 83 MET A C 1
ATOM 662 O O . MET A 1 83 ? -3.465 44.625 28.312 1 94.81 83 MET A O 1
ATOM 666 N N . LYS A 1 84 ? -1.603 43.406 28.188 1 96.44 84 LYS A N 1
ATOM 667 C CA . LYS A 1 84 ? -0.999 44.031 29.344 1 96.44 84 LYS A CA 1
ATOM 668 C C . LYS A 1 84 ? -0.718 45.5 29.062 1 96.44 84 LYS A C 1
ATOM 670 O O . LYS A 1 84 ? -0.896 46.375 29.938 1 96.44 84 LYS A O 1
ATOM 675 N N . ILE A 1 85 ? -0.32 45.75 27.875 1 93.88 85 ILE A N 1
ATOM 676 C CA . ILE A 1 85 ? -0.056 47.125 27.469 1 93.88 85 ILE A CA 1
ATOM 677 C C . ILE A 1 85 ? -1.361 47.906 27.453 1 93.88 85 ILE A C 1
ATOM 679 O O . ILE A 1 85 ? -1.418 49.031 27.953 1 93.88 85 ILE A O 1
ATOM 683 N N . LEU A 1 86 ? -2.428 47.312 26.969 1 93.5 86 LEU A N 1
ATOM 684 C CA . LEU A 1 86 ? -3.732 47.969 26.906 1 93.5 86 LEU A CA 1
ATOM 685 C C . LEU A 1 86 ? -4.273 48.219 28.297 1 93.5 86 LEU A C 1
ATOM 687 O O . LEU A 1 86 ? -4.766 49.312 28.578 1 93.5 86 LEU A O 1
ATOM 691 N N . ASP A 1 87 ? -4.078 47.312 29.172 1 96.19 87 ASP A N 1
ATOM 692 C CA . ASP A 1 87 ? -4.547 47.438 30.547 1 96.19 87 ASP A CA 1
ATOM 693 C C . ASP A 1 87 ? -3.781 48.562 31.281 1 96.19 87 ASP A C 1
ATOM 695 O O . ASP A 1 87 ? -4.379 49.375 31.984 1 96.19 87 ASP A O 1
ATOM 699 N N . SER A 1 88 ? -2.545 48.594 31.078 1 94.56 88 SER A N 1
ATOM 700 C CA . SER A 1 88 ? -1.703 49.625 31.672 1 94.56 88 SER A CA 1
ATOM 701 C C . SER A 1 88 ? -2.094 51 31.188 1 94.56 88 SER A C 1
ATOM 703 O O . SER A 1 88 ? -2.184 51.938 31.969 1 94.56 88 SER A O 1
ATOM 705 N N . SER A 1 89 ? -2.309 51.125 29.891 1 92.38 89 SER A N 1
ATOM 706 C CA . SER A 1 89 ? -2.717 52.375 29.281 1 92.38 89 SER A CA 1
ATOM 707 C C . SER A 1 89 ? -4.062 52.844 29.812 1 92.38 89 SER A C 1
ATOM 709 O O . SER A 1 89 ? -4.242 54.031 30.109 1 92.38 89 SER A O 1
ATOM 711 N N . ARG A 1 90 ? -4.977 51.844 29.984 1 95.12 90 ARG A N 1
ATOM 712 C CA . ARG A 1 90 ? -6.297 52.125 30.531 1 95.12 90 ARG A CA 1
ATOM 713 C C . ARG A 1 90 ? -6.188 52.625 31.984 1 95.12 90 ARG A C 1
ATOM 715 O O . ARG A 1 90 ? -6.863 53.562 32.375 1 95.12 90 ARG A O 1
ATOM 722 N N . MET A 1 91 ? -5.363 51.969 32.719 1 96.06 91 MET A N 1
ATOM 723 C CA . MET A 1 91 ? -5.152 52.375 34.125 1 96.06 91 MET A CA 1
ATOM 724 C C . MET A 1 91 ? -4.586 53.781 34.219 1 96.06 91 MET A C 1
ATOM 726 O O . MET A 1 91 ? -5.062 54.594 35 1 96.06 91 MET A O 1
ATOM 730 N N . LEU A 1 92 ? -3.654 54.125 33.438 1 93.44 92 LEU A N 1
ATOM 731 C CA . LEU A 1 92 ? -3.047 55.438 33.406 1 93.44 92 LEU A CA 1
ATOM 732 C C . LEU A 1 92 ? -4.074 56.5 33.031 1 93.44 92 LEU A C 1
ATOM 734 O O . LEU A 1 92 ? -4.133 57.562 33.625 1 93.44 92 LEU A O 1
ATOM 738 N N . LEU A 1 93 ? -4.863 56.219 32 1 93.5 93 LEU A N 1
ATOM 739 C CA . LEU A 1 93 ? -5.902 57.156 31.547 1 93.5 93 LEU A CA 1
ATOM 740 C C . LEU A 1 93 ? -6.902 57.438 32.656 1 93.5 93 LEU A C 1
ATOM 742 O O . LEU A 1 93 ? -7.297 58.594 32.875 1 93.5 93 LEU A O 1
ATOM 746 N N . ASN A 1 94 ? -7.297 56.406 33.406 1 94.69 94 ASN A N 1
ATOM 747 C CA . ASN A 1 94 ? -8.25 56.562 34.5 1 94.69 94 ASN A CA 1
ATOM 748 C C . ASN A 1 94 ? -7.703 57.5 35.594 1 94.69 94 ASN A C 1
ATOM 750 O O . ASN A 1 94 ? -8.422 58.344 36.094 1 94.69 94 ASN A O 1
ATOM 754 N N . VAL A 1 95 ? -6.465 57.312 35.969 1 94.06 95 VAL A N 1
ATOM 755 C CA . VAL A 1 95 ? -5.82 58.125 37 1 94.06 95 VAL A CA 1
ATOM 756 C C . VAL A 1 95 ? -5.793 59.594 36.531 1 94.06 95 VAL A C 1
ATOM 758 O O . VAL A 1 95 ? -6.105 60.5 37.312 1 94.06 95 VAL A O 1
ATOM 761 N N . LEU A 1 96 ? -5.551 59.781 35.281 1 93.25 96 LEU A N 1
ATOM 762 C CA . LEU A 1 96 ? -5.457 61.125 34.75 1 93.25 96 LEU A CA 1
ATOM 763 C C . LEU A 1 96 ? -6.828 61.812 34.688 1 93.25 96 LEU A C 1
ATOM 765 O O . LEU A 1 96 ? -6.953 63 34.969 1 93.25 96 LEU A O 1
ATOM 769 N N . LYS A 1 97 ? -7.816 61.094 34.375 1 92.69 97 LYS A N 1
ATOM 770 C CA . LYS A 1 97 ? -9.18 61.594 34.281 1 92.69 97 LYS A CA 1
ATOM 771 C C . LYS A 1 97 ? -9.656 62.062 35.656 1 92.69 97 LYS A C 1
ATOM 773 O O . LYS A 1 97 ? -10.336 63.094 35.781 1 92.69 97 LYS A O 1
ATOM 778 N N . LYS A 1 98 ? -9.32 61.375 36.625 1 92.62 98 LYS A N 1
ATOM 779 C CA . LYS A 1 98 ? -9.695 61.719 38 1 92.62 98 LYS A CA 1
ATOM 780 C C . LYS A 1 98 ? -8.992 63 38.438 1 92.62 98 LYS A C 1
ATOM 782 O O . LYS A 1 98 ? -9.578 63.844 39.125 1 92.62 98 LYS A O 1
ATOM 787 N N . GLU A 1 99 ? -7.879 63.125 38.094 1 92.62 99 GLU A N 1
ATOM 788 C CA . GLU A 1 99 ? -7.086 64.25 38.5 1 92.62 99 GLU A CA 1
ATOM 789 C C . GLU A 1 99 ? -7.555 65.562 37.812 1 92.62 99 GLU A C 1
ATOM 791 O O . GLU A 1 99 ? -7.547 66.625 38.406 1 92.62 99 GLU A O 1
ATOM 796 N N . VAL A 1 100 ? -7.965 65.438 36.594 1 91.62 100 VAL A N 1
ATOM 797 C CA . VAL A 1 100 ? -8.398 66.562 35.844 1 91.62 100 VAL A CA 1
ATOM 798 C C . VAL A 1 100 ? -9.82 66.938 36.25 1 91.62 100 VAL A C 1
ATOM 800 O O . VAL A 1 100 ? -10.203 68.125 36.188 1 91.62 100 VAL A O 1
ATOM 803 N N . GLY A 1 101 ? -10.617 66 36.594 1 82.44 101 GLY A N 1
ATOM 804 C CA . GLY A 1 101 ? -11.984 66.312 37 1 82.44 101 GLY A CA 1
ATOM 805 C C . GLY A 1 101 ? -12.062 66.938 38.406 1 82.44 101 GLY A C 1
ATOM 806 O O . GLY A 1 101 ? -13.117 67.438 38.781 1 82.44 101 GLY A O 1
ATOM 807 N N . ASN A 1 102 ? -11.07 66.938 39.219 1 71.19 102 ASN A N 1
ATOM 808 C CA . ASN A 1 102 ? -10.953 67.625 40.469 1 71.19 102 ASN A CA 1
ATOM 809 C C . ASN A 1 102 ? -10.289 69 40.281 1 71.19 102 ASN A C 1
ATOM 811 O O . ASN A 1 102 ? -10.633 69.938 40.969 1 71.19 102 ASN A O 1
ATOM 815 N N . MET B 1 1 ? 4.141 66.875 23.875 1 63.91 1 MET B N 1
ATOM 816 C CA . MET B 1 1 ? 3.301 65.688 24.188 1 63.91 1 MET B CA 1
ATOM 817 C C . MET B 1 1 ? 2.686 65.125 22.906 1 63.91 1 MET B C 1
ATOM 819 O O . MET B 1 1 ? 2.463 63.938 22.812 1 63.91 1 MET B O 1
ATOM 823 N N . THR B 1 2 ? 2.57 65.938 21.906 1 75.31 2 THR B N 1
ATOM 824 C CA . THR B 1 2 ? 1.961 65.688 20.609 1 75.31 2 THR B CA 1
ATOM 825 C C . THR B 1 2 ? 2.807 64.625 19.844 1 75.31 2 THR B C 1
ATOM 827 O O . THR B 1 2 ? 2.273 63.719 19.25 1 75.31 2 THR B O 1
ATOM 830 N N . GLN B 1 3 ? 4.164 64.75 20 1 81.62 3 GLN B N 1
ATOM 831 C CA . GLN B 1 3 ? 5.047 63.875 19.219 1 81.62 3 GLN B CA 1
ATOM 832 C C . GLN B 1 3 ? 5.047 62.438 19.766 1 81.62 3 GLN B C 1
ATOM 834 O O . GLN B 1 3 ? 4.988 61.469 19 1 81.62 3 GLN B O 1
ATOM 839 N N . GLN B 1 4 ? 5.031 62.312 21.062 1 86.25 4 GLN B N 1
ATOM 840 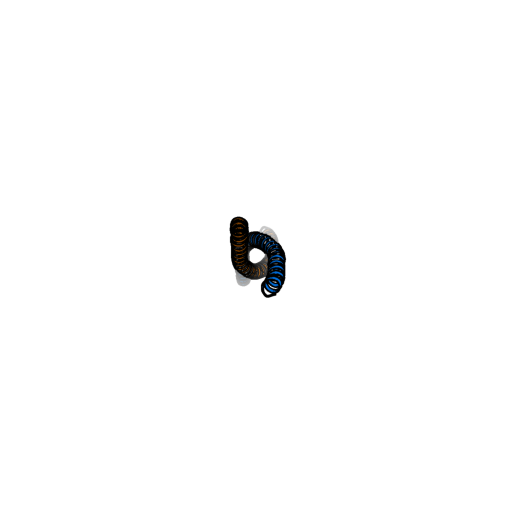C CA . GLN B 1 4 ? 5.031 61 21.703 1 86.25 4 GLN B CA 1
ATOM 841 C C . GLN B 1 4 ? 3.73 60.25 21.422 1 86.25 4 GLN B C 1
ATOM 843 O O . GLN B 1 4 ? 3.734 59.031 21.234 1 86.25 4 GLN B O 1
ATOM 848 N N . GLY B 1 5 ? 2.746 60.969 21.344 1 83 5 GLY B N 1
ATOM 849 C CA . GLY B 1 5 ? 1.464 60.344 21.016 1 83 5 GLY B CA 1
ATOM 850 C C . GLY B 1 5 ? 1.423 59.75 19.625 1 83 5 GLY B C 1
ATOM 851 O O . GLY B 1 5 ? 0.908 58.656 19.438 1 83 5 GLY B O 1
ATOM 852 N N . ALA B 1 6 ? 1.996 60.469 18.719 1 86.56 6 ALA B N 1
ATOM 853 C CA . ALA B 1 6 ? 2.051 60 17.344 1 86.56 6 ALA B CA 1
ATOM 854 C C . ALA B 1 6 ? 2.916 58.719 17.234 1 86.56 6 ALA B C 1
ATOM 856 O O . ALA B 1 6 ? 2.576 57.812 16.516 1 86.56 6 ALA B O 1
ATOM 857 N N . VAL B 1 7 ? 3.967 58.656 18.016 1 88.31 7 VAL B N 1
ATOM 858 C CA . VAL B 1 7 ? 4.887 57.5 18.016 1 88.31 7 VAL B CA 1
ATOM 859 C C . VAL B 1 7 ? 4.191 56.281 18.578 1 88.31 7 VAL B C 1
ATOM 861 O O . VAL B 1 7 ? 4.27 55.188 18 1 88.31 7 VAL B O 1
ATOM 864 N N . LEU B 1 8 ? 3.451 56.469 19.719 1 88.19 8 LEU B N 1
ATOM 865 C CA . LEU B 1 8 ? 2.727 55.375 20.344 1 88.19 8 LEU B CA 1
ATOM 866 C C . LEU B 1 8 ? 1.672 54.812 19.391 1 88.19 8 LEU B C 1
ATOM 868 O O . LEU B 1 8 ? 1.48 53.594 19.328 1 88.19 8 LEU B O 1
ATOM 872 N N . GLN B 1 9 ? 0.972 55.688 18.75 1 91.5 9 GLN B N 1
ATOM 873 C CA . GLN B 1 9 ? -0.02 55.281 17.781 1 91.5 9 GLN B CA 1
ATOM 874 C C . GLN B 1 9 ? 0.629 54.469 16.641 1 91.5 9 GLN B C 1
ATOM 876 O O . GLN B 1 9 ? 0.06 53.5 16.156 1 91.5 9 GLN B O 1
ATOM 881 N N . GLY B 1 10 ? 1.801 54.938 16.234 1 91.31 10 GLY B N 1
ATOM 882 C CA . GLY B 1 10 ? 2.539 54.219 15.203 1 91.31 10 GLY B CA 1
ATOM 883 C C . GLY B 1 10 ? 2.91 52.812 15.617 1 91.31 10 GLY B C 1
ATOM 884 O O . GLY B 1 10 ? 2.705 51.875 14.859 1 91.31 10 GLY B O 1
ATOM 885 N N . TYR B 1 11 ? 3.443 52.625 16.812 1 91 11 TYR B N 1
ATOM 886 C CA . TYR B 1 11 ? 3.795 51.312 17.344 1 91 11 TYR B CA 1
ATOM 887 C C . TYR B 1 11 ? 2.572 50.406 17.422 1 91 11 TYR B C 1
ATOM 889 O O . TYR B 1 11 ? 2.635 49.219 17.047 1 91 11 TYR B O 1
ATOM 897 N N . ASN B 1 12 ? 1.466 51 17.859 1 91.62 12 ASN B N 1
ATOM 898 C CA . ASN B 1 12 ? 0.23 50.25 17.984 1 91.62 12 ASN B CA 1
ATOM 899 C C . ASN B 1 12 ? -0.242 49.719 16.625 1 91.62 12 ASN B C 1
ATOM 901 O O . ASN B 1 12 ? -0.609 48.562 16.484 1 91.62 12 ASN B O 1
ATOM 905 N N . ASN B 1 13 ? -0.198 50.594 15.648 1 94.31 13 ASN B N 1
ATOM 906 C CA . ASN B 1 13 ? -0.601 50.188 14.305 1 94.31 13 ASN B CA 1
ATOM 907 C C . ASN B 1 13 ? 0.29 49.062 13.758 1 94.31 13 ASN B C 1
ATOM 909 O O . ASN B 1 13 ? -0.202 48.125 13.148 1 94.31 13 ASN B O 1
ATOM 913 N N . GLU B 1 14 ? 1.611 49.219 14.031 1 94.56 14 GLU B N 1
ATOM 914 C CA . GLU B 1 14 ? 2.555 48.188 13.57 1 94.56 14 GLU B CA 1
ATOM 915 C C . GLU B 1 14 ? 2.332 46.875 14.289 1 94.56 14 GLU B C 1
ATOM 917 O O . GLU B 1 14 ? 2.396 45.812 13.664 1 94.56 14 GLU B O 1
ATOM 922 N N . LEU B 1 15 ? 2.031 46.906 15.555 1 94.56 15 LEU B N 1
ATOM 923 C CA . LEU B 1 15 ? 1.771 45.719 16.328 1 94.56 15 LEU B CA 1
ATOM 924 C C . LEU B 1 15 ? 0.52 45 15.836 1 94.56 15 LEU B C 1
ATOM 926 O O . LEU B 1 15 ? 0.524 43.781 15.656 1 94.56 15 LEU B O 1
ATOM 930 N N . VAL B 1 16 ? -0.555 45.75 15.617 1 94.19 16 VAL B N 1
ATOM 931 C CA . VAL B 1 16 ? -1.816 45.188 15.141 1 94.19 16 VAL B CA 1
ATOM 932 C C . VAL B 1 16 ? -1.609 44.5 13.781 1 94.19 16 VAL B C 1
ATOM 934 O O . VAL B 1 16 ? -2.078 43.406 13.547 1 94.19 16 VAL B O 1
ATOM 937 N N . LYS B 1 17 ? -0.819 45.188 12.961 1 96.38 17 LYS B N 1
ATOM 938 C CA . LYS B 1 17 ? -0.534 44.625 11.633 1 96.38 17 LYS B CA 1
ATOM 939 C C . LYS B 1 17 ? 0.253 43.312 11.734 1 96.38 17 LYS B C 1
ATOM 941 O O . LYS B 1 17 ? -0.036 42.375 11.023 1 96.38 17 LYS B O 1
ATOM 946 N N . CYS B 1 18 ? 1.21 43.344 12.555 1 95.75 18 CYS B N 1
ATOM 947 C CA . CYS B 1 18 ? 2.045 42.156 12.734 1 95.75 18 CYS B CA 1
ATOM 948 C C . CYS B 1 18 ? 1.223 40.969 13.242 1 95.75 18 CYS B C 1
ATOM 950 O O . CYS B 1 18 ? 1.391 39.844 12.766 1 95.75 18 CYS B O 1
ATOM 952 N N . ILE B 1 19 ? 0.327 41.156 14.188 1 95.62 19 ILE B N 1
ATOM 953 C CA . ILE B 1 19 ? -0.52 40.125 14.734 1 95.62 19 ILE B CA 1
ATOM 954 C C . ILE B 1 19 ? -1.444 39.562 13.648 1 95.62 19 ILE B C 1
ATOM 956 O O . ILE B 1 19 ? -1.653 38.375 13.547 1 95.62 19 ILE B O 1
ATOM 960 N N . GLU B 1 20 ? -1.969 40.5 12.898 1 96.69 20 GLU B N 1
ATOM 961 C CA . GLU B 1 20 ? -2.824 40.062 11.797 1 96.69 20 GLU B CA 1
ATOM 962 C C . GLU B 1 20 ? -2.061 39.188 10.805 1 96.69 20 GLU B C 1
ATOM 964 O O . GLU B 1 20 ? -2.588 38.188 10.32 1 96.69 20 GLU B O 1
ATOM 969 N N . ASP B 1 21 ? -0.843 39.594 10.477 1 97.19 21 ASP B N 1
ATOM 970 C CA . ASP B 1 21 ? -0.003 38.812 9.57 1 97.19 21 ASP B CA 1
ATOM 971 C C . ASP B 1 21 ? 0.252 37.406 10.125 1 97.19 21 ASP B C 1
ATOM 973 O O . ASP B 1 21 ? 0.211 36.406 9.383 1 97.19 21 ASP B O 1
ATOM 977 N N . LEU B 1 22 ? 0.543 37.312 11.367 1 97 22 LEU B N 1
ATOM 978 C CA . LEU B 1 22 ? 0.773 36.031 12.016 1 97 22 LEU B CA 1
ATOM 979 C C . LEU B 1 22 ? -0.477 35.156 11.953 1 97 22 LEU B C 1
ATOM 981 O O . LEU B 1 22 ? -0.388 33.938 11.711 1 97 22 LEU B O 1
ATOM 985 N N . CYS B 1 23 ? -1.652 35.75 12.141 1 96.5 23 CYS B N 1
ATOM 986 C CA . CYS B 1 23 ? -2.914 35.031 12.062 1 96.5 23 CYS B CA 1
ATOM 987 C C . CYS B 1 23 ? -3.139 34.469 10.656 1 96.5 23 CYS B C 1
ATOM 989 O O . CYS B 1 23 ? -3.59 33.344 10.492 1 96.5 23 CYS B O 1
ATOM 991 N N . MET B 1 24 ? -2.805 35.281 9.719 1 97.44 24 MET B N 1
ATOM 992 C CA . MET B 1 24 ? -2.953 34.844 8.336 1 97.44 24 MET B CA 1
ATOM 993 C C . MET B 1 24 ? -2.029 33.656 8.039 1 97.44 24 MET B C 1
ATOM 995 O O . MET B 1 24 ? -2.422 32.719 7.352 1 97.44 24 MET B O 1
ATOM 999 N N . GLN B 1 25 ? -0.842 33.75 8.547 1 97.44 25 GLN B N 1
ATOM 1000 C CA . GLN B 1 25 ? 0.111 32.688 8.367 1 97.44 25 GLN B CA 1
ATOM 1001 C C . GLN B 1 25 ? -0.402 31.391 9 1 97.44 25 GLN B C 1
ATOM 1003 O O . GLN B 1 25 ? -0.288 30.312 8.414 1 97.44 25 GLN B O 1
ATOM 1008 N N . ARG B 1 26 ? -0.917 31.5 10.188 1 98.25 26 ARG B N 1
ATOM 1009 C CA . ARG B 1 26 ? -1.478 30.344 10.875 1 98.25 26 ARG B CA 1
ATOM 1010 C C . ARG B 1 26 ? -2.625 29.734 10.078 1 98.25 26 ARG B C 1
ATOM 1012 O O . ARG B 1 26 ? -2.727 28.5 9.961 1 98.25 26 ARG B O 1
ATOM 1019 N N . GLU B 1 27 ? -3.498 30.578 9.57 1 97.25 27 GLU B N 1
ATOM 1020 C CA . GLU B 1 27 ? -4.625 30.094 8.773 1 97.25 27 GLU B CA 1
ATOM 1021 C C . GLU B 1 27 ? -4.145 29.359 7.523 1 97.25 27 GLU B C 1
ATOM 1023 O O . GLU B 1 27 ? -4.707 28.328 7.145 1 97.25 27 GLU B O 1
ATOM 1028 N N . GLU B 1 28 ? -3.16 29.953 6.926 1 97.5 28 GLU B N 1
ATOM 1029 C CA . GLU B 1 28 ? -2.596 29.312 5.742 1 97.5 28 GLU B CA 1
ATOM 1030 C C . GLU B 1 28 ? -2 27.953 6.086 1 97.5 28 GLU B C 1
ATOM 1032 O O . GLU B 1 28 ? -2.195 26.984 5.355 1 97.5 28 GLU B O 1
ATOM 1037 N N . LEU B 1 29 ? -1.293 27.844 7.156 1 98.19 29 LEU B N 1
ATOM 1038 C CA . LEU B 1 29 ? -0.733 26.562 7.609 1 98.19 29 LEU B CA 1
ATOM 1039 C C . LEU B 1 29 ? -1.84 25.562 7.898 1 98.19 29 LEU B C 1
ATOM 1041 O O . LEU B 1 29 ? -1.727 24.391 7.539 1 98.19 29 LEU B O 1
ATOM 1045 N N . ASN B 1 30 ? -2.854 26.031 8.492 1 98.25 30 ASN B N 1
ATOM 1046 C CA . ASN B 1 30 ? -3.986 25.156 8.773 1 98.25 30 ASN B CA 1
ATOM 1047 C C . ASN B 1 30 ? -4.582 24.578 7.496 1 98.25 30 ASN B C 1
ATOM 1049 O O . ASN B 1 30 ? -4.91 23.391 7.441 1 98.25 30 ASN B O 1
ATOM 1053 N N . LYS B 1 31 ? -4.688 25.422 6.539 1 98.38 31 LYS B N 1
ATOM 1054 C CA . LYS B 1 31 ? -5.195 24.969 5.25 1 98.38 31 LYS B CA 1
ATOM 1055 C C . LYS B 1 31 ? -4.281 23.906 4.652 1 98.38 31 LYS B C 1
ATOM 1057 O O . LYS B 1 31 ? -4.758 22.891 4.137 1 98.38 31 LYS B O 1
ATOM 1062 N N . GLN B 1 32 ? -3.027 24.125 4.711 1 98.38 32 GLN B N 1
ATOM 1063 C CA . GLN B 1 32 ? -2.051 23.188 4.188 1 98.38 32 GLN B CA 1
ATOM 1064 C C . GLN B 1 32 ? -2.117 21.859 4.938 1 98.38 32 GLN B C 1
ATOM 1066 O O . GLN B 1 32 ? -2.006 20.781 4.332 1 98.38 32 GLN B O 1
ATOM 1071 N N . ILE B 1 33 ? -2.268 21.906 6.168 1 98.81 33 ILE B N 1
ATOM 1072 C CA . ILE B 1 33 ? -2.361 20.703 6.992 1 98.81 33 ILE B CA 1
ATOM 1073 C C . ILE B 1 33 ? -3.613 19.906 6.613 1 98.81 33 ILE B C 1
ATOM 1075 O O . ILE B 1 33 ? -3.561 18.688 6.457 1 98.81 33 ILE B O 1
ATOM 1079 N N . GLN B 1 34 ? -4.684 20.594 6.473 1 98.56 34 GLN B N 1
ATOM 1080 C CA . GLN B 1 34 ? -5.926 19.938 6.082 1 98.56 34 GLN B CA 1
ATOM 1081 C C . GLN B 1 34 ? -5.777 19.25 4.73 1 98.56 34 GLN B C 1
ATOM 1083 O O . GLN B 1 34 ? -6.227 18.109 4.551 1 98.56 34 GLN B O 1
ATOM 1088 N N . GLN B 1 35 ? -5.1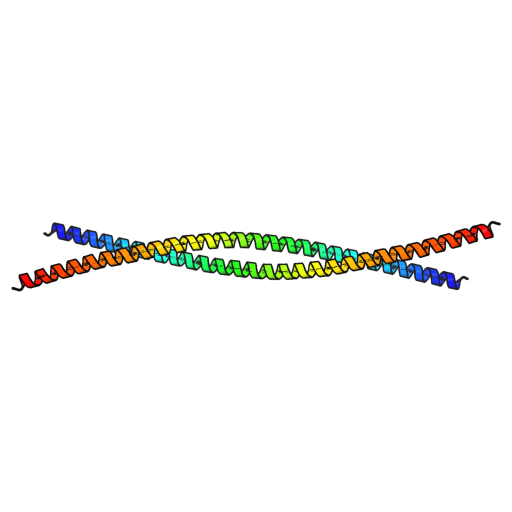76 19.906 3.83 1 98.38 35 GLN B N 1
ATOM 1089 C CA . GLN B 1 35 ? -4.953 19.344 2.508 1 98.38 35 GLN B CA 1
ATOM 1090 C C . GLN B 1 35 ? -4.059 18.109 2.584 1 98.38 35 GLN B C 1
ATOM 1092 O O . GLN B 1 35 ? -4.324 17.094 1.933 1 98.38 35 GLN B O 1
ATOM 1097 N N . ALA B 1 36 ? -3.072 18.156 3.361 1 98.06 36 ALA B N 1
ATOM 1098 C CA . ALA B 1 36 ? -2.154 17.031 3.521 1 98.06 36 ALA B CA 1
ATOM 1099 C C . ALA B 1 36 ? -2.85 15.852 4.188 1 98.06 36 ALA B C 1
ATOM 1101 O O . ALA B 1 36 ? -2.59 14.695 3.84 1 98.06 36 ALA B O 1
ATOM 1102 N N . GLU B 1 37 ? -3.67 16.172 5.141 1 98.62 37 GLU B N 1
ATOM 1103 C CA . GLU B 1 37 ? -4.43 15.109 5.801 1 98.62 37 GLU B CA 1
ATOM 1104 C C . GLU B 1 37 ? -5.336 14.383 4.812 1 98.62 37 GLU B C 1
ATOM 1106 O O . GLU B 1 37 ? -5.469 13.156 4.871 1 98.62 37 GLU B O 1
ATOM 1111 N N . LEU B 1 38 ? -5.973 15.117 3.984 1 98.31 38 LEU B N 1
ATOM 1112 C CA . LEU B 1 38 ? -6.82 14.508 2.963 1 98.31 38 LEU B CA 1
ATOM 1113 C C . LEU B 1 38 ? -6 13.609 2.043 1 98.31 38 LEU B C 1
ATOM 1115 O O . LEU B 1 38 ? -6.422 12.5 1.717 1 98.31 38 LEU B O 1
ATOM 1119 N N . GLU B 1 39 ? -4.879 14.125 1.65 1 98.44 39 GLU B N 1
ATOM 1120 C CA . GLU B 1 39 ? -3.988 13.32 0.815 1 98.44 39 GLU B CA 1
ATOM 1121 C C . GLU B 1 39 ? -3.547 12.055 1.537 1 98.44 39 GLU B C 1
ATOM 1123 O O . GLU B 1 39 ? -3.521 10.969 0.944 1 98.44 39 GLU B O 1
ATOM 1128 N N . LYS B 1 40 ? -3.15 12.148 2.723 1 98.81 40 LYS B N 1
ATOM 1129 C CA . LYS B 1 40 ? -2.758 11.008 3.547 1 98.81 40 LYS B CA 1
ATOM 1130 C C . LYS B 1 40 ? -3.844 9.938 3.559 1 98.81 40 LYS B C 1
ATOM 1132 O O . LYS B 1 40 ? -3.559 8.75 3.367 1 98.81 40 LYS B O 1
ATOM 1137 N N . ASN B 1 41 ? -5.062 10.383 3.811 1 98.81 41 ASN B N 1
ATOM 1138 C CA . ASN B 1 41 ? -6.184 9.453 3.867 1 98.81 41 ASN B CA 1
ATOM 1139 C C . ASN B 1 41 ? -6.398 8.75 2.529 1 98.81 41 ASN B C 1
ATOM 1141 O O . ASN B 1 41 ? -6.695 7.555 2.49 1 98.81 41 ASN B O 1
ATOM 1145 N N . LYS B 1 42 ? -6.281 9.492 1.509 1 98.75 42 LYS B N 1
ATOM 1146 C CA . LYS B 1 42 ? -6.422 8.93 0.171 1 98.75 42 LYS B CA 1
ATOM 1147 C C . LYS B 1 42 ? -5.363 7.859 -0.087 1 98.75 42 LYS B C 1
ATOM 1149 O O . LYS B 1 42 ? -5.684 6.766 -0.559 1 98.75 42 LYS B O 1
ATOM 1154 N N . LEU B 1 43 ? -4.121 8.141 0.207 1 98.88 43 LEU B N 1
ATOM 1155 C CA . LEU B 1 43 ? -3.018 7.211 -0.004 1 98.88 43 LEU B CA 1
ATOM 1156 C C . LEU B 1 43 ? -3.195 5.957 0.847 1 98.88 43 LEU B C 1
ATOM 1158 O O . LEU B 1 43 ? -3.014 4.84 0.359 1 98.88 43 LEU B O 1
ATOM 1162 N N . GLN B 1 44 ? -3.549 6.117 2.057 1 98.81 44 GLN B N 1
ATOM 1163 C CA . GLN B 1 44 ? -3.777 4.984 2.951 1 98.81 44 GLN B CA 1
ATOM 1164 C C . GLN B 1 44 ? -4.867 4.066 2.406 1 98.81 44 GLN B C 1
ATOM 1166 O O . GLN B 1 44 ? -4.742 2.842 2.473 1 98.81 44 GLN B O 1
ATOM 1171 N N . HIS B 1 45 ? -5.941 4.723 1.956 1 98.69 45 HIS B N 1
ATOM 1172 C CA . HIS B 1 45 ? -7.039 3.938 1.395 1 98.69 45 HIS B CA 1
ATOM 1173 C C . HIS B 1 45 ? -6.582 3.15 0.172 1 98.69 45 HIS B C 1
ATOM 1175 O O . HIS B 1 45 ? -6.871 1.957 0.052 1 98.69 45 HIS B O 1
ATOM 1181 N N . GLU B 1 46 ? -5.828 3.754 -0.725 1 98.69 46 GLU B N 1
ATOM 1182 C CA . GLU B 1 46 ? -5.316 3.098 -1.925 1 98.69 46 GLU B CA 1
ATOM 1183 C C . GLU B 1 46 ? -4.387 1.941 -1.568 1 98.69 46 GLU B C 1
ATOM 1185 O O . GLU B 1 46 ? -4.48 0.86 -2.154 1 98.69 46 GLU B O 1
ATOM 1190 N N . ILE B 1 47 ? -3.521 2.119 -0.645 1 98.88 47 ILE B N 1
ATOM 11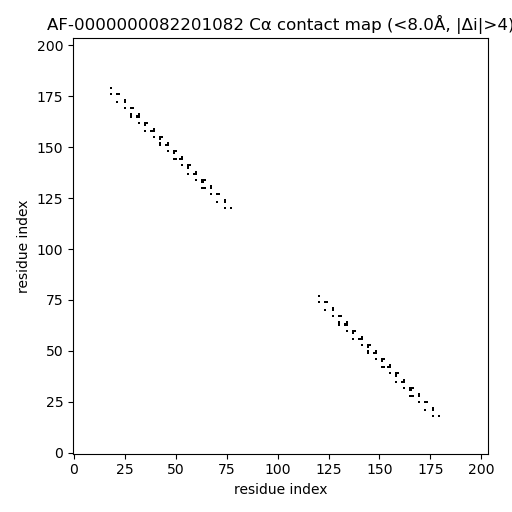91 C CA . ILE B 1 47 ? -2.592 1.085 -0.204 1 98.88 47 ILE B CA 1
ATOM 1192 C C . ILE B 1 47 ? -3.369 -0.099 0.369 1 98.88 47 ILE B C 1
ATOM 1194 O O . ILE B 1 47 ? -3.043 -1.256 0.093 1 98.88 47 ILE B O 1
ATOM 1198 N N . ARG B 1 48 ? -4.387 0.285 1.122 1 98.75 48 ARG B N 1
ATOM 1199 C CA . ARG B 1 48 ? -5.207 -0.763 1.718 1 98.75 48 ARG B CA 1
ATOM 1200 C C . ARG B 1 48 ? -5.852 -1.632 0.644 1 98.75 48 ARG B C 1
ATOM 1202 O O . ARG B 1 48 ? -5.809 -2.861 0.723 1 98.75 48 ARG B O 1
ATOM 1209 N N . ILE B 1 49 ? -6.398 -1.028 -0.381 1 98.81 49 ILE B N 1
ATOM 1210 C CA . ILE B 1 49 ? -7.062 -1.739 -1.467 1 98.81 49 ILE B CA 1
ATOM 1211 C C . ILE B 1 49 ? -6.059 -2.633 -2.191 1 98.81 49 ILE B C 1
ATOM 1213 O O . ILE B 1 49 ? -6.32 -3.816 -2.414 1 98.81 49 ILE B O 1
ATOM 1217 N N . LEU B 1 50 ? -4.961 -2.168 -2.527 1 98.81 50 LEU B N 1
ATOM 1218 C CA . LEU B 1 50 ? -3.934 -2.918 -3.242 1 98.81 50 LEU B CA 1
ATOM 1219 C C . LEU B 1 50 ? -3.408 -4.066 -2.389 1 98.81 50 LEU B C 1
ATOM 1221 O O . LEU B 1 50 ? -3.113 -5.148 -2.906 1 98.81 50 LEU B O 1
ATOM 1225 N N . SER B 1 51 ? -3.277 -3.838 -1.106 1 98.75 51 SER B N 1
ATOM 1226 C CA . SER B 1 51 ? -2.811 -4.879 -0.198 1 98.75 51 SER B CA 1
ATOM 1227 C C . SER B 1 51 ? -3.789 -6.047 -0.143 1 98.75 51 SER B C 1
ATOM 1229 O O . SER B 1 51 ? -3.379 -7.207 -0.08 1 98.75 51 SER B O 1
ATOM 1231 N N . GLU B 1 52 ? -5.055 -5.711 -0.117 1 98.62 52 GLU B N 1
ATOM 1232 C CA . GLU B 1 52 ? -6.066 -6.762 -0.153 1 98.62 52 GLU B CA 1
ATOM 1233 C C . GLU B 1 52 ? -5.988 -7.559 -1.451 1 98.62 52 GLU B C 1
ATOM 1235 O O . GLU B 1 52 ? -6.09 -8.789 -1.438 1 98.62 52 GLU B O 1
ATOM 1240 N N . GLN B 1 53 ? -5.859 -6.891 -2.545 1 98.69 53 GLN B N 1
ATOM 1241 C CA . GLN B 1 53 ? -5.688 -7.555 -3.832 1 98.69 53 GLN B CA 1
ATOM 1242 C C . GLN B 1 53 ? -4.449 -8.445 -3.832 1 98.69 53 GLN B C 1
ATOM 1244 O O . GLN B 1 53 ? -4.48 -9.562 -4.352 1 98.69 53 GLN B O 1
ATOM 1249 N N . LEU B 1 54 ? -3.326 -7.918 -3.299 1 98.75 54 LEU B N 1
ATOM 1250 C CA . LEU B 1 54 ? -2.084 -8.68 -3.199 1 98.75 54 LEU B CA 1
ATOM 1251 C C . LEU B 1 54 ? -2.295 -9.961 -2.404 1 98.75 54 LEU B C 1
ATOM 1253 O O . LEU B 1 54 ? -1.796 -11.023 -2.787 1 98.75 54 LEU B O 1
ATOM 1257 N N . GLU B 1 55 ? -3.029 -9.875 -1.325 1 98.62 55 GLU B N 1
ATOM 1258 C CA . GLU B 1 55 ? -3.318 -11.055 -0.506 1 98.62 55 GLU B CA 1
ATOM 1259 C C . GLU B 1 55 ? -4.086 -12.102 -1.302 1 98.62 55 GLU B C 1
ATOM 1261 O O . GLU B 1 55 ? -3.758 -13.289 -1.249 1 98.62 55 GLU B O 1
ATOM 1266 N N . CYS B 1 56 ? -5.09 -11.703 -2.025 1 98.56 56 CYS B N 1
ATOM 1267 C CA . CYS B 1 56 ? -5.875 -12.609 -2.854 1 98.56 56 CYS B CA 1
ATOM 1268 C C . CYS B 1 56 ? -4.996 -13.305 -3.891 1 98.56 56 CYS B C 1
ATOM 1270 O O . CYS B 1 56 ? -5.09 -14.516 -4.082 1 98.56 56 CYS B O 1
ATOM 1272 N N . VAL B 1 57 ? -4.188 -12.5 -4.578 1 98.75 57 VAL B N 1
ATOM 1273 C CA . VAL B 1 57 ? -3.297 -13.055 -5.594 1 98.75 57 VAL B CA 1
ATOM 1274 C C . VAL B 1 57 ? -2.336 -14.055 -4.949 1 98.75 57 VAL B C 1
ATOM 1276 O O . VAL B 1 57 ? -2.074 -15.117 -5.508 1 98.75 57 VAL B O 1
ATOM 1279 N N . CYS B 1 58 ? -1.809 -13.719 -3.766 1 98.44 58 CYS B N 1
ATOM 1280 C CA . CYS B 1 58 ? -0.896 -14.609 -3.061 1 98.44 58 CYS B CA 1
ATOM 1281 C C . CYS B 1 58 ? -1.584 -15.922 -2.701 1 98.44 58 CYS B C 1
ATOM 1283 O O . CYS B 1 58 ? -0.998 -17 -2.846 1 98.44 58 CYS B O 1
ATOM 1285 N N . GLU B 1 59 ? -2.84 -15.844 -2.297 1 98.44 59 GLU B N 1
ATOM 1286 C CA . GLU B 1 59 ? -3.604 -17.047 -1.983 1 98.44 59 GLU B CA 1
ATOM 1287 C C . GLU B 1 59 ? -3.824 -17.906 -3.23 1 98.44 59 GLU B C 1
ATOM 1289 O O . GLU B 1 59 ? -3.66 -19.125 -3.189 1 98.44 59 GLU B O 1
ATOM 1294 N N . SER B 1 60 ? -4.219 -17.266 -4.27 1 98.31 60 SER B N 1
ATOM 1295 C CA . SER B 1 60 ? -4.418 -17.953 -5.539 1 98.31 60 SER B CA 1
ATOM 1296 C C . SER B 1 60 ? -3.133 -18.625 -6.008 1 98.31 60 SER B C 1
ATOM 1298 O O . SER B 1 60 ? -3.158 -19.781 -6.457 1 98.31 60 SER B O 1
ATOM 1300 N N . LEU B 1 61 ? -2.01 -17.938 -5.973 1 98.56 61 LEU B N 1
ATOM 1301 C CA . LEU B 1 61 ? -0.702 -18.453 -6.355 1 98.56 61 LEU B CA 1
ATOM 1302 C C . LEU B 1 61 ? -0.352 -19.688 -5.539 1 98.56 61 LEU B C 1
ATOM 1304 O O . LEU B 1 61 ? 0.117 -20.688 -6.09 1 98.56 61 LEU B O 1
ATOM 1308 N N . ALA B 1 62 ? -0.627 -19.672 -4.25 1 98.25 62 ALA B N 1
ATOM 1309 C CA . ALA B 1 62 ? -0.337 -20.797 -3.369 1 98.25 62 ALA B CA 1
ATOM 1310 C C . ALA B 1 62 ? -1.167 -22.016 -3.752 1 98.25 62 ALA B C 1
ATOM 1312 O O . ALA B 1 62 ? -0.646 -23.125 -3.82 1 98.25 62 ALA B O 1
ATOM 1313 N N . GLN B 1 63 ? -2.459 -21.781 -4.031 1 98.5 63 GLN B N 1
ATOM 1314 C CA . GLN B 1 63 ? -3.363 -22.859 -4.418 1 98.5 63 GLN B CA 1
ATOM 1315 C C . GLN B 1 63 ? -2.938 -23.484 -5.742 1 98.5 63 GLN B C 1
ATOM 1317 O O . GLN B 1 63 ? -2.867 -24.719 -5.863 1 98.5 63 GLN B O 1
ATOM 1322 N N . LYS B 1 64 ? -2.666 -22.719 -6.699 1 98.44 64 LYS B N 1
ATOM 1323 C CA . LYS B 1 64 ? -2.268 -23.203 -8.016 1 98.44 64 LYS B CA 1
ATOM 1324 C C . LYS B 1 64 ? -0.937 -23.953 -7.949 1 98.44 64 LYS B C 1
ATOM 1326 O O . LYS B 1 64 ? -0.757 -24.969 -8.609 1 98.44 64 LYS B O 1
ATOM 1331 N N . THR B 1 65 ? -0.026 -23.406 -7.18 1 98.62 65 THR B N 1
ATOM 1332 C CA . THR B 1 65 ? 1.271 -24.047 -7.004 1 98.62 65 THR B CA 1
ATOM 1333 C C . THR B 1 65 ? 1.111 -25.422 -6.352 1 98.62 65 THR B C 1
ATOM 1335 O O . THR B 1 65 ? 1.741 -26.391 -6.773 1 98.62 65 THR B O 1
ATOM 1338 N N . ALA B 1 66 ? 0.271 -25.547 -5.355 1 98.12 66 ALA B N 1
ATOM 1339 C CA . ALA B 1 66 ? -0.003 -26.828 -4.703 1 98.12 66 ALA B CA 1
ATOM 1340 C C . ALA B 1 66 ? -0.591 -27.828 -5.691 1 98.12 66 ALA B C 1
ATOM 1342 O O . ALA B 1 66 ? -0.186 -28.984 -5.719 1 98.12 66 ALA B O 1
ATOM 1343 N N . SER B 1 67 ? -1.532 -27.375 -6.457 1 98.38 67 SER B N 1
ATOM 1344 C CA . SER B 1 67 ? -2.15 -28.219 -7.473 1 98.38 67 SER B CA 1
ATOM 1345 C C . SER B 1 67 ? -1.117 -28.719 -8.477 1 98.38 67 SER B C 1
ATOM 1347 O O . SER B 1 67 ? -1.114 -29.906 -8.836 1 98.38 67 SER B O 1
ATOM 1349 N N . ARG B 1 68 ? -0.326 -27.797 -8.969 1 98.44 68 ARG B N 1
ATOM 1350 C CA . ARG B 1 68 ? 0.734 -28.172 -9.906 1 98.44 68 ARG B CA 1
ATOM 1351 C C . ARG B 1 68 ? 1.661 -29.219 -9.305 1 98.44 68 ARG B C 1
ATOM 1353 O O . ARG B 1 68 ? 2.027 -30.188 -9.969 1 98.44 68 ARG B O 1
ATOM 1360 N N . ASN B 1 69 ? 2.043 -29.078 -8.055 1 98.19 69 ASN B N 1
ATOM 1361 C CA . ASN B 1 69 ? 2.924 -30.031 -7.375 1 98.19 69 ASN B CA 1
ATOM 1362 C C . ASN B 1 69 ? 2.293 -31.406 -7.273 1 98.19 69 ASN B C 1
ATOM 1364 O O . ASN B 1 69 ? 2.967 -32.438 -7.473 1 98.19 69 ASN B O 1
ATOM 1368 N N . GLU B 1 70 ? 1.016 -31.453 -6.992 1 97.69 70 GLU B N 1
ATOM 1369 C CA . GLU B 1 70 ? 0.301 -32.719 -6.953 1 97.69 70 GLU B CA 1
ATOM 1370 C C . GLU B 1 70 ? 0.289 -33.406 -8.32 1 97.69 70 GLU B C 1
ATOM 1372 O O . GLU B 1 70 ? 0.519 -34.594 -8.43 1 97.69 70 GLU B O 1
ATOM 1377 N N . LEU B 1 71 ? 0.045 -32.625 -9.305 1 97.81 71 LEU B N 1
ATOM 1378 C CA . LEU B 1 71 ? 0.056 -33.125 -10.672 1 97.81 71 LEU B CA 1
ATOM 1379 C C . LEU B 1 71 ? 1.436 -33.656 -11.039 1 97.81 71 LEU B C 1
ATOM 1381 O O . LEU B 1 71 ? 1.548 -34.688 -11.695 1 97.81 71 LEU B O 1
ATOM 1385 N N . ASP B 1 72 ? 2.457 -33 -10.68 1 97.94 72 ASP B N 1
ATOM 1386 C CA . ASP B 1 72 ? 3.824 -33.469 -10.922 1 97.94 72 ASP B CA 1
ATOM 1387 C C . ASP B 1 72 ? 4.082 -34.812 -10.266 1 97.94 72 ASP B C 1
ATOM 1389 O O . ASP B 1 72 ? 4.703 -35.688 -10.867 1 97.94 72 ASP B O 1
ATOM 1393 N N . LYS B 1 73 ? 3.584 -34.969 -9.078 1 97.94 73 LYS B N 1
ATOM 1394 C CA . LYS B 1 73 ? 3.717 -36.219 -8.383 1 97.94 73 LYS B CA 1
ATOM 1395 C C . LYS B 1 73 ? 2.982 -37.344 -9.125 1 97.94 73 LYS B C 1
ATOM 1397 O O . LYS B 1 73 ? 3.531 -38.438 -9.328 1 97.94 73 LYS B O 1
ATOM 1402 N N . ILE B 1 74 ? 1.825 -37.031 -9.516 1 98 74 ILE B N 1
ATOM 1403 C CA . ILE B 1 74 ? 1.012 -38 -10.242 1 98 74 ILE B CA 1
ATOM 1404 C C . ILE B 1 74 ? 1.713 -38.375 -11.547 1 98 74 ILE B C 1
ATOM 1406 O O . ILE B 1 74 ? 1.818 -39.562 -11.875 1 98 74 ILE B O 1
ATOM 1410 N N . LEU B 1 75 ? 2.156 -37.406 -12.266 1 97.62 75 LEU B N 1
ATOM 1411 C CA . LEU B 1 75 ? 2.816 -37.656 -13.547 1 97.62 75 LEU B CA 1
ATOM 1412 C C . LEU B 1 75 ? 4.078 -38.469 -13.367 1 97.62 75 LEU B C 1
ATOM 1414 O O . LEU B 1 75 ? 4.336 -39.406 -14.156 1 97.62 75 LEU B O 1
ATOM 1418 N N . ALA B 1 76 ? 4.844 -38.25 -12.367 1 97.38 76 ALA B N 1
ATOM 1419 C CA . ALA B 1 76 ? 6.055 -39 -12.086 1 97.38 76 ALA B CA 1
ATOM 1420 C C . ALA B 1 76 ? 5.73 -40.469 -11.773 1 97.38 76 ALA B C 1
ATOM 1422 O O . ALA B 1 76 ? 6.344 -41.375 -12.328 1 97.38 76 ALA B O 1
ATOM 1423 N N . GLU B 1 77 ? 4.715 -40.656 -10.961 1 97.69 77 GLU B N 1
ATOM 1424 C CA . GLU B 1 77 ? 4.281 -42 -10.586 1 97.69 77 GLU B CA 1
ATOM 1425 C C . GLU B 1 77 ? 3.738 -42.781 -11.797 1 97.69 77 GLU B C 1
ATOM 1427 O O . GLU B 1 77 ? 4.035 -43.969 -11.977 1 97.69 77 GLU B O 1
ATOM 1432 N N . THR B 1 78 ? 2.979 -42.094 -12.586 1 97.25 78 THR B N 1
ATOM 1433 C CA . THR B 1 78 ? 2.389 -42.719 -13.773 1 97.25 78 THR B CA 1
ATOM 1434 C C . THR B 1 78 ? 3.471 -43.094 -14.781 1 97.25 78 THR B C 1
ATOM 1436 O O . THR B 1 78 ? 3.441 -44.188 -15.344 1 97.25 78 THR B O 1
ATOM 1439 N N . GLU B 1 79 ? 4.348 -42.156 -15.023 1 94.12 79 GLU B N 1
ATOM 1440 C CA . GLU B 1 79 ? 5.445 -42.406 -15.945 1 94.12 79 GLU B CA 1
ATOM 1441 C C . GLU B 1 79 ? 6.266 -43.625 -15.484 1 94.12 79 GLU B C 1
ATOM 1443 O O . GLU B 1 79 ? 6.633 -44.469 -16.297 1 94.12 79 GLU B O 1
ATOM 1448 N N . THR B 1 80 ? 6.523 -43.688 -14.156 1 97.06 80 THR B N 1
ATOM 1449 C CA . THR B 1 80 ? 7.273 -44.812 -13.594 1 97.06 80 THR B CA 1
ATOM 1450 C C . THR B 1 80 ? 6.52 -46.125 -13.789 1 97.06 80 THR B C 1
ATOM 1452 O O . THR B 1 80 ? 7.094 -47.125 -14.242 1 97.06 80 THR B O 1
ATOM 1455 N N . ALA B 1 81 ? 5.258 -46.125 -13.523 1 95.94 81 ALA B N 1
ATOM 1456 C CA . ALA B 1 81 ? 4.422 -47.312 -13.68 1 95.94 81 ALA B CA 1
ATOM 1457 C C . ALA B 1 81 ? 4.352 -47.719 -15.141 1 95.94 81 ALA B C 1
ATOM 1459 O O . ALA B 1 81 ? 4.477 -48.906 -15.453 1 95.94 81 ALA B O 1
ATOM 1460 N N . TYR B 1 82 ? 4.246 -46.75 -16.062 1 94.75 82 TYR B N 1
ATOM 1461 C CA . TYR B 1 82 ? 4.156 -47 -17.484 1 94.75 82 TYR B CA 1
ATOM 1462 C C . TYR B 1 82 ? 5.449 -47.625 -18.016 1 94.75 82 TYR B C 1
ATOM 1464 O O . TYR B 1 82 ? 5.422 -48.594 -18.797 1 94.75 82 TYR B O 1
ATOM 1472 N N . MET B 1 83 ? 6.559 -47.188 -17.484 1 94.69 83 MET B N 1
ATOM 1473 C CA . MET B 1 83 ? 7.863 -47.719 -17.891 1 94.69 83 MET B CA 1
ATOM 1474 C C . MET B 1 83 ? 8.039 -49.156 -17.453 1 94.69 83 MET B C 1
ATOM 1476 O O . MET B 1 83 ? 8.586 -49.969 -18.188 1 94.69 83 MET B O 1
ATOM 1480 N N . LYS B 1 84 ? 7.449 -49.5 -16.344 1 96.44 84 LYS B N 1
ATOM 1481 C CA . LYS B 1 84 ? 7.523 -50.875 -15.852 1 96.44 84 LYS B CA 1
ATOM 1482 C C . LYS B 1 84 ? 6.746 -51.812 -16.75 1 96.44 84 LYS B C 1
ATOM 1484 O O . LYS B 1 84 ? 7.18 -52.938 -17 1 96.44 84 LYS B O 1
ATOM 1489 N N . ILE B 1 85 ? 5.668 -51.344 -17.203 1 93.69 85 ILE B N 1
ATOM 1490 C CA . ILE B 1 85 ? 4.852 -52.156 -18.109 1 93.69 85 ILE B CA 1
ATOM 1491 C C . ILE B 1 85 ? 5.602 -52.344 -19.422 1 93.69 85 ILE B C 1
ATOM 1493 O O . ILE B 1 85 ? 5.648 -53.469 -19.953 1 93.69 85 ILE B O 1
ATOM 1497 N N . LEU B 1 86 ? 6.258 -51.312 -19.906 1 93.25 86 LEU B N 1
ATOM 1498 C CA . LEU B 1 86 ? 7.02 -51.406 -21.156 1 93.25 86 LEU B CA 1
ATOM 1499 C C . LEU B 1 86 ? 8.203 -52.344 -21.016 1 93.25 86 LEU B C 1
ATOM 1501 O O . LEU B 1 86 ? 8.438 -53.188 -21.891 1 93.25 86 LEU B O 1
ATOM 1505 N N . ASP B 1 87 ? 8.852 -52.281 -19.891 1 96.12 87 ASP B N 1
ATOM 1506 C CA . ASP B 1 87 ? 10 -53.156 -19.625 1 96.12 87 ASP B CA 1
ATOM 1507 C C . ASP B 1 87 ? 9.57 -54.625 -19.531 1 96.12 87 ASP B C 1
ATOM 1509 O O . ASP B 1 87 ? 10.227 -55.5 -20.094 1 96.12 87 ASP B O 1
ATOM 1513 N N . SER B 1 88 ? 8.5 -54.844 -18.906 1 94.5 88 SER B N 1
ATOM 1514 C CA . SER B 1 88 ? 7.961 -56.188 -18.766 1 94.5 88 SER B CA 1
ATOM 1515 C C . SER B 1 88 ? 7.578 -56.781 -20.125 1 94.5 88 SER B C 1
ATOM 1517 O O . SER B 1 88 ? 7.867 -57.938 -20.422 1 94.5 88 SER B O 1
ATOM 1519 N N . SER B 1 89 ? 6.922 -55.938 -20.922 1 92.19 89 SER B N 1
ATOM 1520 C CA . SER B 1 89 ? 6.516 -56.344 -22.266 1 92.19 89 SER B CA 1
ATOM 1521 C C . SER B 1 89 ? 7.723 -56.688 -23.125 1 92.19 89 SER B C 1
ATOM 1523 O O . SER B 1 89 ? 7.715 -57.688 -23.859 1 92.19 89 SER B O 1
ATOM 1525 N N . ARG B 1 90 ? 8.773 -55.844 -22.984 1 94.88 90 ARG B N 1
ATOM 1526 C CA . ARG B 1 90 ? 10.023 -56.062 -23.719 1 94.88 90 ARG B CA 1
ATOM 1527 C C . ARG B 1 90 ? 10.688 -57.344 -23.281 1 94.88 90 ARG B C 1
ATOM 1529 O O . ARG B 1 90 ? 11.172 -58.125 -24.125 1 94.88 90 ARG B O 1
ATOM 1536 N N . MET B 1 91 ? 10.695 -57.594 -22.031 1 95.94 91 MET B N 1
ATOM 1537 C CA . MET B 1 91 ? 11.281 -58.812 -21.516 1 95.94 91 MET B CA 1
ATOM 1538 C C . MET B 1 91 ? 10.531 -60.062 -22.031 1 95.94 91 MET B C 1
ATOM 1540 O O . MET B 1 91 ? 11.148 -61.031 -22.469 1 95.94 91 MET B O 1
ATOM 1544 N N . LEU B 1 92 ? 9.266 -60.031 -22.031 1 93.38 92 LEU B N 1
ATOM 1545 C CA . LEU B 1 92 ? 8.438 -61.125 -22.516 1 93.38 92 LEU B CA 1
ATOM 1546 C C . LEU B 1 92 ? 8.688 -61.375 -24 1 93.38 92 LEU B C 1
ATOM 1548 O O . LEU B 1 92 ? 8.82 -62.531 -24.438 1 93.38 92 LEU B O 1
ATOM 1552 N N . LEU B 1 93 ? 8.742 -60.312 -24.781 1 93.44 93 LEU B N 1
ATOM 1553 C CA . LEU B 1 93 ? 8.992 -60.406 -26.219 1 93.44 93 LEU B CA 1
ATOM 1554 C C . LEU B 1 93 ? 10.336 -61.062 -26.5 1 93.44 93 LEU B C 1
ATOM 1556 O O . LEU B 1 93 ? 10.445 -61.938 -27.375 1 93.44 93 LEU B O 1
ATOM 1560 N N . ASN B 1 94 ? 11.352 -60.719 -25.734 1 94.62 94 ASN B N 1
ATOM 1561 C CA . ASN B 1 94 ? 12.688 -61.281 -25.922 1 94.62 94 ASN B CA 1
ATOM 1562 C C . ASN B 1 94 ? 12.695 -62.781 -25.656 1 94.62 94 ASN B C 1
ATOM 1564 O O . ASN B 1 94 ? 13.32 -63.531 -26.406 1 94.62 94 ASN B O 1
ATOM 1568 N N . VAL B 1 95 ? 12.062 -63.219 -24.609 1 94.19 95 VAL B N 1
ATOM 1569 C CA . VAL B 1 95 ? 11.977 -64.625 -24.281 1 94.19 95 VAL B CA 1
ATOM 1570 C C . VAL B 1 95 ? 11.281 -65.375 -25.406 1 94.19 95 VAL B C 1
ATOM 1572 O O . VAL B 1 95 ? 11.742 -66.438 -25.812 1 94.19 95 VAL B O 1
ATOM 1575 N N . LEU B 1 96 ? 10.289 -64.812 -25.953 1 93.19 96 LEU B N 1
ATOM 1576 C CA . LEU B 1 96 ? 9.523 -65.5 -27 1 93.19 96 LEU B CA 1
ATOM 1577 C C . LEU B 1 96 ? 10.328 -65.562 -28.297 1 93.19 96 LEU B C 1
ATOM 1579 O O . LEU B 1 96 ? 10.266 -66.562 -29.016 1 93.19 96 LEU B O 1
ATOM 1583 N N . LYS B 1 97 ? 11.062 -64.562 -28.594 1 92.69 97 LYS B N 1
ATOM 1584 C CA . LYS B 1 97 ? 11.898 -64.562 -29.797 1 92.69 97 LYS B CA 1
ATOM 1585 C C . LYS B 1 97 ? 12.969 -65.625 -29.75 1 92.69 97 LYS B C 1
ATOM 1587 O O . LYS B 1 97 ? 13.258 -66.25 -30.75 1 92.69 97 LYS B O 1
ATOM 1592 N N . LYS B 1 98 ? 13.5 -65.812 -28.672 1 92.44 98 LYS B N 1
ATOM 1593 C CA . LYS B 1 98 ? 14.516 -66.875 -28.5 1 92.44 98 LYS B CA 1
ATOM 1594 C C . LYS B 1 98 ? 13.914 -68.25 -28.672 1 92.44 98 LYS B C 1
ATOM 1596 O O . LYS B 1 98 ? 14.539 -69.125 -29.25 1 92.44 98 LYS B O 1
ATOM 1601 N N . GLU B 1 99 ? 12.828 -68.375 -28.219 1 92.56 99 GLU B N 1
ATOM 1602 C CA . GLU B 1 99 ? 12.164 -69.688 -28.266 1 92.56 99 GLU B CA 1
ATOM 1603 C C . GLU B 1 99 ? 11.734 -70.062 -29.703 1 92.56 99 GLU B C 1
ATOM 1605 O O . GLU B 1 99 ? 11.797 -71.188 -30.109 1 92.56 99 GLU B O 1
ATOM 1610 N N . VAL B 1 100 ? 11.336 -69.062 -30.406 1 91.56 100 VAL B N 1
ATOM 1611 C CA . VAL B 1 100 ? 10.875 -69.312 -31.766 1 91.56 100 VAL B CA 1
ATOM 1612 C C . VAL B 1 100 ? 12.07 -69.438 -32.719 1 91.56 100 VAL B C 1
ATOM 1614 O O . VAL B 1 100 ? 12 -70.188 -33.719 1 91.56 100 VAL B O 1
ATOM 1617 N N . GLY B 1 101 ? 13.133 -68.812 -32.438 1 81.69 101 GLY B N 1
ATOM 1618 C CA . GLY B 1 101 ? 14.32 -68.938 -33.25 1 81.69 101 GLY B CA 1
ATOM 1619 C C . GLY B 1 101 ? 15.055 -70.25 -33.062 1 81.69 101 GLY B C 1
ATOM 1620 O O . GLY B 1 101 ? 15.93 -70.562 -33.844 1 81.69 101 GLY B O 1
ATOM 1621 N N . ASN B 1 102 ? 14.82 -71 -32.062 1 71.69 102 ASN B N 1
ATOM 1622 C CA . ASN B 1 102 ? 15.305 -72.375 -31.859 1 71.69 102 ASN B CA 1
ATOM 1623 C C . ASN B 1 102 ? 14.32 -73.375 -32.406 1 71.69 102 ASN B C 1
ATOM 1625 O O . ASN B 1 102 ? 14.727 -74.438 -32.906 1 71.69 102 ASN B O 1
#